Protein AF-A0A376F519-F1 (afdb_monomer_lite)

InterPro domains:
  IPR000868 Isochorismatase-like domain [PF00857] (6-110)
  IPR009081 Phosphopantetheine binding ACP domain [PF00550] (123-182)
  IPR009081 Phosphopantetheine binding ACP domain [PS50075] (115-190)
  IPR016291 Isochorismatase [PR01398] (19-41)
  IPR016291 Isochorismatase [PR01398] (75-93)
  IPR016291 Isochorismatase [PR01398] (93-110)
  IPR036380 Isochorismatase-like superfamily [G3DSA:3.40.50.850] (1-115)
  IPR036380 Isochorismatase-like superfamily [SSF52499] (1-116)
  IPR036736 ACP-like superfamily [G3DSA:1.10.1200.10] (116-191)
  IPR036736 ACP-like superfamily [SSF47336] (119-186)
  IPR050272 Isochorismatase-like hydrolase [PTHR43540] (3-115)

Organism: Enterobacter asburiae (NCBI:txid61645)

Sequence (191 aa):
MWGPGLTRSPEQQRIVAELTPDEADTVLVKWRYSAFHRSPLEQMLKETGRNQLLITGVYAHIGCMTTATDAFMRDIKPFFIADALADFTRDEHLMSLNYVAGRSGRVVMTDELLPFVPATKAALRELILPLLDESDEPMDDENLIDYGLDSVRMMALAARWRKVHGDIDFVMLAKNPTIDAWWALLSREVK

Foldseek 3Di:
DCPCPCVVVVVPVADDPVPHDDPVDDDWDDDALAPPVPTCVLVVCVVVVAQEAEFAEDDLLTNRLVNQQVSQVSNRAYEYALVRHHHPDPVSSVVSQVCCVVPGHHYDHPLVVDLDDDPDLVSLQVVCPVQFPAPDRDDQQDARVVRVRDLVNLQVVQVSLCVQAVPRGSCQCNVRVGSVSVCVVRVDDRD

Structure (mmCIF, N/CA/C/O backbone):
data_AF-A0A376F519-F1
#
_entry.id   AF-A0A376F519-F1
#
loop_
_atom_site.group_PDB
_atom_site.id
_atom_site.type_symbol
_atom_site.label_atom_id
_atom_site.label_alt_id
_atom_site.label_comp_id
_atom_site.label_asym_id
_atom_site.label_entity_id
_atom_site.label_seq_id
_atom_site.pdbx_PDB_ins_code
_atom_site.Cartn_x
_atom_site.Cartn_y
_atom_site.Cartn_z
_atom_site.occupancy
_atom_site.B_iso_or_equiv
_atom_site.auth_seq_id
_atom_site.auth_comp_id
_atom_site.auth_asym_id
_atom_site.auth_atom_id
_atom_site.pdbx_PDB_model_num
ATOM 1 N N . MET A 1 1 ? 17.505 0.445 -24.042 1.00 87.69 1 MET A N 1
ATOM 2 C CA . MET A 1 1 ? 17.632 1.009 -22.683 1.00 87.69 1 MET A CA 1
ATOM 3 C C . MET A 1 1 ? 18.204 -0.025 -21.715 1.00 87.69 1 MET A C 1
ATOM 5 O O . MET A 1 1 ? 19.309 0.199 -21.265 1.00 87.69 1 MET A O 1
ATOM 9 N N . TRP A 1 2 ? 17.570 -1.184 -21.492 1.00 96.62 2 TRP A N 1
ATOM 10 C CA . TRP A 1 2 ? 18.017 -2.179 -20.484 1.00 96.62 2 TRP A CA 1
ATOM 11 C C . TRP A 1 2 ? 18.748 -3.415 -21.037 1.00 96.62 2 TRP A C 1
ATOM 13 O O . TRP A 1 2 ? 18.861 -4.437 -20.365 1.00 96.62 2 TRP A O 1
ATOM 23 N N . GLY A 1 3 ? 19.189 -3.369 -22.297 1.00 97.00 3 GLY A N 1
ATOM 24 C CA . GLY A 1 3 ? 19.685 -4.559 -22.985 1.00 97.00 3 GLY A CA 1
ATOM 25 C C . GLY A 1 3 ? 18.610 -5.661 -23.067 1.00 97.00 3 GLY A C 1
ATOM 26 O O . GLY A 1 3 ? 17.438 -5.340 -23.271 1.00 97.00 3 GLY A O 1
ATOM 27 N N . PRO A 1 4 ? 18.985 -6.944 -22.938 1.00 95.25 4 PRO A N 1
ATOM 28 C CA . PRO A 1 4 ? 18.055 -8.068 -23.052 1.00 95.25 4 PRO A CA 1
ATOM 29 C C . PRO A 1 4 ? 17.173 -8.271 -21.805 1.00 95.25 4 PRO A C 1
ATOM 31 O O . PRO A 1 4 ? 16.134 -8.927 -21.896 1.00 95.25 4 PRO A O 1
ATOM 34 N N . GLY A 1 5 ? 17.569 -7.724 -20.649 1.00 96.25 5 GLY A N 1
ATOM 35 C CA . GLY A 1 5 ? 16.867 -7.912 -19.378 1.00 96.25 5 GLY A CA 1
ATOM 36 C C . GLY A 1 5 ? 16.607 -9.387 -19.044 1.00 96.25 5 GLY A C 1
ATOM 37 O O . GLY A 1 5 ? 17.416 -10.260 -19.360 1.00 96.25 5 GLY A O 1
ATOM 38 N N . LEU A 1 6 ? 15.432 -9.655 -18.466 1.00 95.75 6 LEU A N 1
ATOM 39 C CA . LEU A 1 6 ? 14.981 -10.984 -18.032 1.00 95.75 6 LEU A CA 1
ATOM 40 C C . LEU A 1 6 ? 14.975 -12.045 -19.147 1.00 95.75 6 LEU A C 1
ATOM 42 O O . LEU A 1 6 ? 15.079 -13.229 -18.860 1.00 95.75 6 LEU A O 1
ATOM 46 N N . THR A 1 7 ? 14.904 -11.661 -20.426 1.00 95.31 7 THR A N 1
ATOM 47 C CA . THR A 1 7 ? 14.865 -12.640 -21.534 1.00 95.31 7 THR A CA 1
ATOM 48 C C . THR A 1 7 ? 16.135 -13.487 -21.652 1.00 95.31 7 THR A C 1
ATOM 50 O O . THR A 1 7 ? 16.100 -14.547 -22.271 1.00 95.31 7 THR A O 1
ATOM 53 N N . ARG A 1 8 ? 17.250 -13.047 -21.049 1.00 94.12 8 ARG A N 1
ATOM 54 C CA . ARG A 1 8 ? 18.480 -13.847 -20.929 1.00 94.12 8 ARG A CA 1
ATOM 55 C C . ARG A 1 8 ? 18.502 -14.808 -19.739 1.00 94.12 8 ARG A C 1
ATOM 57 O O . ARG A 1 8 ? 19.386 -15.656 -19.710 1.00 94.12 8 ARG A O 1
ATOM 64 N N . SER A 1 9 ? 17.548 -14.683 -18.825 1.00 95.88 9 SER A N 1
ATOM 65 C CA . SER A 1 9 ? 17.399 -15.506 -17.621 1.00 95.88 9 SER A CA 1
ATOM 66 C C . SER A 1 9 ? 15.935 -15.942 -17.458 1.00 95.88 9 SER A C 1
ATOM 68 O O . SER A 1 9 ? 15.282 -15.582 -16.474 1.00 95.88 9 SER A O 1
ATOM 70 N N . PRO A 1 10 ? 15.361 -16.661 -18.444 1.00 94.38 10 PRO A N 1
ATOM 71 C CA . PRO A 1 10 ? 13.950 -17.061 -18.431 1.00 94.38 10 PRO A CA 1
ATOM 72 C C . PRO A 1 10 ? 13.569 -17.907 -17.205 1.00 94.38 10 PRO A C 1
ATOM 74 O O . PRO A 1 10 ? 12.427 -17.878 -16.756 1.00 94.38 10 PRO A O 1
ATOM 77 N N . GLU A 1 11 ? 14.520 -18.625 -16.613 1.00 95.12 11 GLU A N 1
ATOM 78 C CA . GLU A 1 11 ? 14.341 -19.400 -15.385 1.00 95.12 11 GLU A CA 1
ATOM 79 C C . GLU A 1 11 ? 13.977 -18.544 -14.159 1.00 95.12 11 GLU A C 1
ATOM 81 O O . GLU A 1 11 ? 13.340 -19.047 -13.229 1.00 95.12 11 GLU A O 1
ATOM 86 N N . GLN A 1 12 ? 14.328 -17.252 -14.174 1.00 96.00 12 GLN A N 1
ATOM 87 C CA . GLN A 1 12 ? 14.028 -16.282 -13.115 1.00 96.00 12 GLN A CA 1
ATOM 88 C C . GLN A 1 12 ? 12.696 -15.545 -13.330 1.00 96.00 12 GLN A C 1
ATOM 90 O O . GLN A 1 12 ? 12.381 -14.616 -12.594 1.00 96.00 12 GLN A O 1
ATOM 95 N N . GLN A 1 13 ? 11.899 -15.926 -14.336 1.00 96.62 13 GLN A N 1
ATOM 96 C CA . GLN A 1 13 ? 10.664 -15.214 -14.685 1.00 96.62 13 GLN A CA 1
ATOM 97 C C . GLN A 1 13 ? 9.538 -15.361 -13.650 1.00 96.62 13 GLN A C 1
ATOM 99 O O . GLN A 1 13 ? 8.599 -14.564 -13.645 1.00 96.62 13 GLN A O 1
ATOM 104 N N . ARG A 1 14 ? 9.593 -16.392 -12.803 1.00 96.62 14 ARG A N 1
ATOM 105 C CA . ARG A 1 14 ? 8.536 -16.673 -11.828 1.00 96.62 14 ARG A CA 1
ATOM 106 C C . ARG A 1 14 ? 8.460 -15.584 -10.758 1.00 96.62 14 ARG A C 1
ATOM 108 O O . ARG A 1 14 ? 9.477 -15.037 -10.342 1.00 96.62 14 ARG A O 1
ATOM 115 N N . ILE A 1 15 ? 7.238 -15.314 -10.304 1.00 97.94 15 ILE A N 1
ATOM 116 C CA . ILE A 1 15 ? 6.994 -14.489 -9.118 1.00 97.94 15 ILE A CA 1
ATOM 117 C C . ILE A 1 15 ? 7.630 -15.190 -7.905 1.00 97.94 15 ILE A C 1
ATOM 119 O O . ILE A 1 15 ? 7.719 -16.420 -7.873 1.00 97.94 15 ILE A O 1
ATOM 123 N N . VAL A 1 16 ? 8.124 -14.402 -6.947 1.00 97.31 16 VAL A N 1
ATOM 124 C CA . VAL A 1 16 ? 8.738 -14.903 -5.707 1.00 97.31 16 VAL A CA 1
ATOM 125 C C . VAL A 1 16 ? 7.765 -15.785 -4.921 1.00 97.31 16 VAL A C 1
ATOM 127 O O . VAL A 1 16 ? 6.552 -15.590 -4.989 1.00 97.31 16 VAL A O 1
ATOM 130 N N . ALA A 1 17 ? 8.294 -16.757 -4.180 1.00 97.50 17 ALA A N 1
ATOM 131 C CA . ALA A 1 17 ? 7.490 -17.810 -3.559 1.00 97.50 17 ALA A CA 1
ATOM 132 C C . ALA A 1 17 ? 6.455 -17.258 -2.564 1.00 97.50 17 ALA A C 1
ATOM 134 O O . ALA A 1 17 ? 5.319 -17.728 -2.526 1.00 97.50 17 ALA A O 1
ATOM 135 N N . GLU A 1 18 ? 6.823 -16.224 -1.813 1.00 97.00 18 GLU A N 1
ATOM 136 C CA . GLU A 1 18 ? 6.005 -15.558 -0.797 1.00 97.00 18 GLU A CA 1
ATOM 137 C C . GLU A 1 18 ? 4.788 -14.824 -1.385 1.00 97.00 18 GLU A C 1
ATOM 139 O O . GLU A 1 18 ? 3.856 -14.507 -0.652 1.00 97.00 18 GLU A O 1
ATOM 144 N N . LEU A 1 19 ? 4.789 -14.564 -2.698 1.00 97.69 19 LEU A N 1
ATOM 145 C CA . LEU A 1 19 ? 3.713 -13.898 -3.440 1.00 97.69 19 LEU A CA 1
ATOM 146 C C . LEU A 1 19 ? 3.199 -14.776 -4.593 1.00 97.69 19 LEU A C 1
ATOM 148 O O . LEU A 1 19 ? 2.810 -14.263 -5.643 1.00 97.69 19 LEU A O 1
ATOM 152 N N . THR A 1 20 ? 3.253 -16.102 -4.431 1.00 97.62 20 THR A N 1
ATOM 153 C CA . THR A 1 20 ? 2.778 -17.047 -5.451 1.00 97.62 20 THR A CA 1
ATOM 154 C C . THR A 1 20 ? 1.279 -16.843 -5.705 1.00 97.62 20 THR A C 1
ATOM 156 O O . THR A 1 20 ? 0.510 -16.981 -4.755 1.00 97.62 20 THR A O 1
ATOM 159 N N . PRO A 1 21 ? 0.853 -16.558 -6.951 1.00 98.12 21 PRO A N 1
ATOM 160 C CA . PRO A 1 21 ? -0.563 -16.394 -7.266 1.00 98.12 21 PRO A CA 1
ATOM 161 C C . PRO A 1 21 ? -1.343 -17.710 -7.193 1.00 98.12 21 PRO A C 1
ATOM 163 O O . PRO A 1 21 ? -0.795 -18.769 -7.522 1.00 98.12 21 PRO A O 1
ATOM 166 N N . ASP A 1 22 ? -2.628 -17.626 -6.857 1.00 97.38 22 ASP A N 1
ATOM 167 C CA . ASP A 1 22 ? -3.587 -18.727 -6.992 1.00 97.38 22 ASP A CA 1
ATOM 168 C C . ASP A 1 22 ? -4.541 -18.534 -8.195 1.00 97.38 22 ASP A C 1
ATOM 170 O O . ASP A 1 22 ? -4.323 -17.684 -9.060 1.00 97.38 22 ASP A O 1
ATOM 174 N N . GLU A 1 23 ? -5.572 -19.377 -8.311 1.00 96.69 23 GLU A N 1
ATOM 175 C CA . GLU A 1 23 ? -6.527 -19.340 -9.432 1.00 96.69 23 GLU A CA 1
ATOM 176 C C . GLU A 1 23 ? -7.473 -18.125 -9.415 1.00 96.69 23 GLU A C 1
ATOM 178 O O . GLU A 1 23 ? -8.068 -17.801 -10.445 1.00 96.69 23 GLU A O 1
ATOM 183 N N . ALA A 1 24 ? -7.635 -17.456 -8.271 1.00 96.19 24 ALA A N 1
ATOM 184 C CA . ALA A 1 24 ? -8.436 -16.242 -8.145 1.00 96.19 24 ALA A CA 1
ATOM 185 C C . ALA A 1 24 ? -7.661 -14.983 -8.574 1.00 96.19 24 ALA A C 1
ATOM 187 O O . ALA A 1 24 ? -8.269 -13.936 -8.829 1.00 96.19 24 ALA A O 1
ATOM 188 N N . ASP A 1 25 ? -6.335 -15.078 -8.689 1.00 98.19 25 ASP A N 1
ATOM 189 C CA . ASP A 1 25 ? -5.478 -13.979 -9.106 1.00 98.19 25 ASP A CA 1
ATOM 190 C C . ASP A 1 25 ? -5.430 -13.807 -10.629 1.00 98.19 25 ASP A C 1
ATOM 192 O O . ASP A 1 25 ? -5.471 -14.746 -11.423 1.00 98.19 25 ASP A O 1
ATOM 196 N N . THR A 1 26 ? -5.269 -12.557 -11.069 1.00 98.19 26 THR A N 1
ATOM 197 C CA . THR A 1 26 ? -5.032 -12.241 -12.482 1.00 98.19 26 THR A CA 1
ATOM 198 C C . THR A 1 26 ? -3.566 -11.896 -12.713 1.00 98.19 26 THR A C 1
ATOM 200 O O . THR A 1 26 ? -3.099 -10.826 -12.320 1.00 98.19 26 THR A O 1
ATOM 203 N N . VAL A 1 27 ? -2.854 -12.748 -13.452 1.00 98.38 27 VAL A N 1
ATOM 204 C CA . VAL A 1 27 ? -1.472 -12.483 -13.881 1.00 98.38 27 VAL A CA 1
ATOM 205 C C . VAL A 1 27 ? -1.457 -11.914 -15.301 1.00 98.38 27 VAL A C 1
ATOM 207 O O . VAL A 1 27 ? -1.832 -12.583 -16.262 1.00 98.38 27 VAL A O 1
ATOM 210 N N . LEU A 1 28 ? -0.990 -10.671 -15.453 1.00 98.38 28 LEU A N 1
ATOM 211 C CA . LEU A 1 28 ? -0.912 -9.993 -16.751 1.00 98.38 28 LEU A CA 1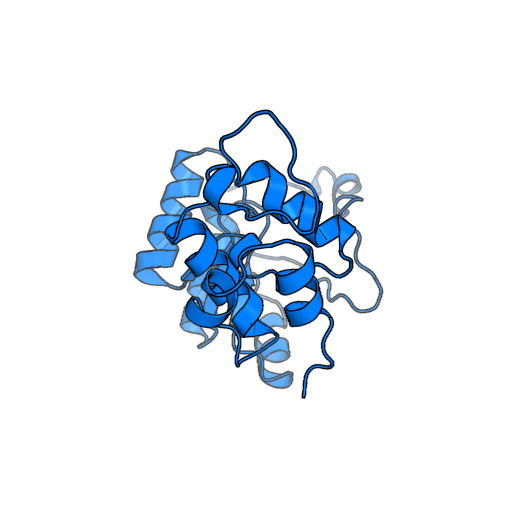
ATOM 212 C C . LEU A 1 28 ? 0.509 -10.002 -17.321 1.00 98.38 28 LEU A C 1
ATOM 214 O O . LEU A 1 28 ? 1.484 -9.701 -16.632 1.00 98.38 28 LEU A O 1
ATOM 218 N N . VAL A 1 29 ? 0.626 -10.250 -18.628 1.00 98.38 29 VAL A N 1
ATOM 219 C CA . VAL A 1 29 ? 1.903 -10.110 -19.341 1.00 98.38 29 VAL A CA 1
ATOM 220 C C . VAL A 1 29 ? 2.295 -8.633 -19.420 1.00 98.38 29 VAL A C 1
ATOM 222 O O . VAL A 1 29 ? 1.559 -7.797 -19.949 1.00 98.38 29 VAL A O 1
ATOM 225 N N . LYS A 1 30 ? 3.489 -8.304 -18.920 1.00 98.38 30 LYS A N 1
ATOM 226 C CA . LYS A 1 30 ? 3.970 -6.925 -18.798 1.00 98.38 30 LYS A CA 1
ATOM 227 C C . LYS A 1 30 ? 4.906 -6.532 -19.943 1.00 98.38 30 LYS A C 1
ATOM 229 O O . LYS A 1 30 ? 6.073 -6.905 -19.963 1.00 98.38 30 LYS A O 1
ATOM 234 N N . TRP A 1 31 ? 4.420 -5.717 -20.881 1.00 97.88 31 TRP A N 1
ATOM 235 C CA . TRP A 1 31 ? 5.203 -5.340 -22.070 1.00 97.88 31 TRP A CA 1
ATOM 236 C C . TRP A 1 31 ? 5.985 -4.026 -21.954 1.00 97.88 31 TRP A C 1
ATOM 238 O O . TRP A 1 31 ? 6.988 -3.855 -22.650 1.00 97.88 31 TRP A O 1
ATOM 248 N N . ARG A 1 32 ? 5.509 -3.051 -21.173 1.00 98.44 32 ARG A N 1
ATOM 249 C CA . ARG A 1 32 ? 6.094 -1.695 -21.035 1.00 98.44 32 ARG A CA 1
ATOM 250 C C . ARG A 1 32 ? 6.105 -1.259 -19.571 1.00 98.44 32 ARG A C 1
ATOM 252 O O . ARG A 1 32 ? 5.728 -2.052 -18.723 1.00 98.44 32 ARG A O 1
ATOM 259 N N . TYR A 1 33 ? 6.527 -0.030 -19.257 1.00 98.69 33 TYR A N 1
ATOM 260 C CA . TYR A 1 33 ? 6.540 0.479 -17.875 1.00 98.69 33 TYR A CA 1
ATOM 261 C C . TYR A 1 33 ? 5.144 0.626 -17.270 1.00 98.69 33 TYR A C 1
ATOM 263 O O . TYR A 1 33 ? 4.933 0.152 -16.160 1.00 98.69 33 TYR A O 1
ATOM 271 N N . SER A 1 34 ? 4.171 1.171 -18.006 1.00 98.81 34 SER A N 1
ATOM 272 C CA . SER A 1 34 ? 2.770 1.181 -17.562 1.00 98.81 34 SER A CA 1
ATOM 273 C C . SER A 1 34 ? 2.174 -0.228 -17.595 1.00 98.81 34 SER A C 1
ATOM 275 O O . SER A 1 34 ? 2.415 -0.985 -18.542 1.00 98.81 34 SER A O 1
ATOM 277 N N . ALA A 1 35 ? 1.433 -0.616 -16.556 1.00 98.81 35 ALA A N 1
ATOM 278 C CA . ALA A 1 35 ? 0.674 -1.866 -16.528 1.00 98.81 35 ALA A CA 1
ATOM 279 C C . ALA A 1 35 ? -0.512 -1.868 -17.498 1.00 98.81 35 ALA A C 1
ATOM 281 O O . ALA A 1 35 ? -0.925 -2.943 -17.908 1.00 98.81 35 ALA A O 1
ATOM 282 N N . PHE A 1 36 ? -1.004 -0.702 -17.921 1.00 98.81 36 PHE A N 1
ATOM 283 C CA . PHE A 1 36 ? -2.113 -0.568 -18.875 1.00 98.81 36 PHE A CA 1
ATOM 284 C C . PHE A 1 36 ? -1.677 -0.732 -20.332 1.00 98.81 36 PHE A C 1
ATOM 286 O O . PHE A 1 36 ? -2.473 -1.052 -21.212 1.00 98.81 36 PHE A O 1
ATOM 293 N N . HIS A 1 37 ? -0.400 -0.498 -20.626 1.00 98.69 37 HIS A N 1
ATOM 294 C CA . HIS A 1 37 ? 0.051 -0.452 -22.006 1.00 98.69 37 HIS A CA 1
ATOM 295 C C . HIS A 1 37 ? 0.245 -1.862 -22.586 1.00 98.69 37 HIS A C 1
ATOM 297 O O . HIS A 1 37 ? 1.191 -2.568 -22.223 1.00 98.69 37 HIS A O 1
ATOM 303 N N . ARG A 1 38 ? -0.596 -2.217 -23.570 1.00 98.25 38 ARG A N 1
ATOM 304 C CA . ARG A 1 38 ? -0.710 -3.563 -24.174 1.00 98.25 38 ARG A CA 1
ATOM 305 C C . ARG A 1 38 ? -1.179 -4.626 -23.175 1.00 98.25 38 ARG A C 1
ATOM 307 O O . ARG A 1 38 ? -0.691 -5.753 -23.206 1.00 98.25 38 ARG A O 1
ATOM 314 N N . SER A 1 39 ? -2.106 -4.265 -22.297 1.00 98.50 39 SER A N 1
ATOM 315 C CA . SER A 1 39 ? -2.773 -5.200 -21.393 1.00 98.50 39 SER A CA 1
ATOM 316 C C . SER A 1 39 ? -4.278 -4.902 -21.336 1.00 98.50 39 SER A C 1
ATOM 318 O O . SER A 1 39 ? -4.692 -3.798 -21.699 1.00 98.50 39 SER A O 1
ATOM 320 N N . PRO A 1 40 ? -5.103 -5.850 -20.866 1.00 98.38 40 PRO A N 1
ATOM 321 C CA . PRO A 1 40 ? -6.535 -5.636 -20.671 1.00 98.38 40 PRO A CA 1
ATOM 322 C C . PRO A 1 40 ? -6.882 -4.892 -19.365 1.00 98.38 40 PRO A C 1
ATOM 324 O O . PRO A 1 40 ? -8.060 -4.754 -19.048 1.00 98.38 40 PRO A O 1
ATOM 327 N N . LEU A 1 41 ? -5.895 -4.407 -18.594 1.00 98.69 41 LEU A N 1
ATOM 328 C CA . LEU A 1 41 ? -6.099 -3.947 -17.211 1.00 98.69 41 LEU A CA 1
ATOM 329 C C . LEU A 1 41 ? -7.181 -2.864 -17.065 1.00 98.69 41 LEU A C 1
ATOM 331 O O . LEU A 1 41 ? -7.997 -2.938 -16.152 1.00 98.69 41 LEU A O 1
ATOM 335 N N . GLU A 1 42 ? -7.212 -1.869 -17.957 1.00 98.50 42 GLU A N 1
ATOM 336 C CA . GLU A 1 42 ? -8.227 -0.804 -17.899 1.00 98.50 42 GLU A CA 1
ATOM 337 C C . GLU A 1 42 ? -9.640 -1.363 -18.084 1.00 98.50 42 GLU A C 1
ATOM 339 O O . GLU A 1 42 ? -10.547 -1.019 -17.327 1.00 98.50 42 GLU A O 1
ATOM 344 N N . GLN A 1 43 ? -9.820 -2.231 -19.080 1.00 98.31 43 GLN A N 1
ATOM 345 C CA . GLN A 1 43 ? -11.112 -2.834 -19.378 1.00 98.31 43 GLN A CA 1
ATOM 346 C C . GLN A 1 43 ? -11.593 -3.684 -18.197 1.00 98.31 43 GLN A C 1
ATOM 348 O O . GLN A 1 43 ? -12.721 -3.507 -17.749 1.00 98.31 43 GLN A O 1
ATOM 353 N N . MET A 1 44 ? -10.714 -4.511 -17.625 1.00 98.38 44 MET A N 1
ATOM 354 C CA . MET A 1 44 ? -11.036 -5.352 -16.467 1.00 98.38 44 MET A CA 1
ATOM 355 C C . MET A 1 44 ? -11.474 -4.535 -15.242 1.00 98.38 44 MET A C 1
ATOM 357 O O . MET A 1 44 ? -12.432 -4.887 -14.550 1.00 98.38 44 MET A O 1
ATOM 361 N N . LEU A 1 45 ? -10.790 -3.420 -14.964 1.00 98.31 45 LEU A N 1
ATOM 362 C CA . LEU A 1 45 ? -11.154 -2.536 -13.854 1.00 98.31 45 LEU A CA 1
ATOM 363 C C . LEU A 1 45 ? -12.520 -1.876 -14.087 1.00 98.31 45 LEU A C 1
ATOM 365 O O . LEU A 1 45 ? -13.353 -1.852 -13.181 1.00 98.31 45 LEU A O 1
ATOM 369 N N . LYS A 1 46 ? -12.793 -1.411 -15.313 1.00 97.25 46 LYS A N 1
ATOM 370 C CA . LYS A 1 46 ? -14.086 -0.809 -15.672 1.00 97.25 46 LYS A CA 1
ATOM 371 C C . LYS A 1 46 ? -15.238 -1.810 -15.597 1.00 97.25 46 LYS A C 1
ATOM 373 O O . LYS A 1 46 ? -16.275 -1.484 -15.029 1.00 97.25 46 LYS A O 1
ATOM 378 N N . GLU A 1 47 ? -15.049 -3.022 -16.113 1.00 98.06 47 GLU A N 1
ATOM 379 C CA . GLU A 1 47 ? -16.061 -4.090 -16.090 1.00 98.06 47 GLU A CA 1
ATOM 380 C C . GLU A 1 47 ? -16.433 -4.511 -14.664 1.00 98.06 47 GLU A C 1
ATOM 382 O O . GLU A 1 47 ? -17.588 -4.823 -14.388 1.00 98.06 47 GLU A O 1
ATOM 387 N N . THR A 1 48 ? -15.478 -4.453 -13.735 1.00 97.19 48 THR A N 1
ATOM 388 C CA . THR A 1 48 ? -15.711 -4.747 -12.312 1.00 97.19 48 THR A CA 1
ATOM 389 C C . THR A 1 48 ? -16.155 -3.528 -11.497 1.00 97.19 48 THR A C 1
ATOM 391 O O . THR A 1 48 ? -16.343 -3.635 -10.285 1.00 97.19 48 THR A O 1
ATOM 394 N N . GLY A 1 49 ? -16.315 -2.359 -12.131 1.00 97.00 49 GLY A N 1
ATOM 395 C CA . GLY A 1 49 ? -16.684 -1.108 -11.464 1.00 97.00 49 GLY A CA 1
ATOM 396 C C . GLY A 1 49 ? -15.616 -0.564 -10.506 1.00 97.00 49 GLY A C 1
ATOM 397 O O . GLY A 1 49 ? -15.915 0.288 -9.668 1.00 97.00 49 GLY A O 1
ATOM 398 N N . ARG A 1 50 ? -14.369 -1.043 -10.597 1.00 98.19 50 ARG A N 1
ATOM 399 C CA . ARG A 1 50 ? -13.263 -0.636 -9.721 1.00 98.19 50 ARG A CA 1
ATOM 400 C C . ARG A 1 50 ? -12.546 0.579 -10.308 1.00 98.19 50 ARG A C 1
ATOM 402 O O . ARG A 1 50 ? -11.943 0.502 -11.371 1.00 98.19 50 ARG A O 1
ATOM 409 N N . ASN A 1 51 ? -12.558 1.698 -9.582 1.00 98.06 51 ASN A N 1
ATOM 410 C CA . ASN A 1 51 ? -11.865 2.937 -9.966 1.00 98.06 51 ASN A CA 1
ATOM 411 C C . ASN A 1 51 ? -10.728 3.324 -9.008 1.00 98.06 51 ASN A C 1
ATOM 413 O O . ASN A 1 51 ? -10.314 4.482 -8.979 1.00 98.06 51 ASN A O 1
ATOM 417 N N . GLN A 1 52 ? -10.243 2.377 -8.206 1.00 98.69 52 GLN A N 1
ATOM 418 C CA . GLN A 1 52 ? -9.085 2.551 -7.332 1.00 98.69 52 GLN A CA 1
ATOM 419 C C . GLN A 1 52 ? -8.098 1.417 -7.582 1.00 98.69 52 GLN A C 1
ATOM 421 O O . GLN A 1 52 ? -8.511 0.268 -7.740 1.00 98.69 52 GLN A O 1
ATOM 426 N N . LEU A 1 53 ? -6.809 1.743 -7.617 1.00 98.75 53 LEU A N 1
ATOM 427 C CA . LEU A 1 53 ? -5.736 0.782 -7.849 1.00 98.75 53 LEU A CA 1
ATOM 428 C C . LEU A 1 53 ? -4.657 0.953 -6.781 1.00 98.75 53 LEU A C 1
ATOM 430 O O . LEU A 1 53 ? -3.996 1.990 -6.735 1.00 98.75 53 LEU A O 1
ATOM 434 N N . LEU A 1 54 ? -4.478 -0.064 -5.938 1.00 98.69 54 LEU A N 1
ATOM 435 C CA . LEU A 1 54 ? -3.339 -0.148 -5.024 1.00 98.69 54 LEU A CA 1
ATOM 436 C C . LEU A 1 54 ? -2.099 -0.582 -5.819 1.00 98.69 54 LEU A C 1
ATOM 438 O O . LEU A 1 54 ? -2.187 -1.502 -6.632 1.00 98.69 54 LEU A O 1
ATOM 442 N N . ILE A 1 55 ? -0.961 0.081 -5.615 1.00 98.88 55 ILE A N 1
ATOM 443 C CA . ILE A 1 55 ? 0.272 -0.152 -6.377 1.00 98.88 55 ILE A CA 1
ATOM 444 C C . ILE A 1 55 ? 1.432 -0.446 -5.421 1.00 98.88 55 ILE A C 1
ATOM 446 O O . ILE A 1 55 ? 1.806 0.402 -4.610 1.00 98.88 55 ILE A O 1
ATOM 450 N N . THR A 1 56 ? 2.012 -1.637 -5.579 1.00 98.88 56 THR A N 1
ATOM 451 C CA . THR A 1 56 ? 3.159 -2.179 -4.834 1.00 98.88 56 THR A CA 1
ATOM 452 C C . THR A 1 56 ? 4.218 -2.723 -5.805 1.00 98.88 56 THR A C 1
ATOM 454 O O . THR A 1 56 ? 3.992 -2.782 -7.019 1.00 98.88 56 THR A O 1
ATOM 457 N N . GLY A 1 57 ? 5.373 -3.145 -5.286 1.00 98.62 57 GLY A N 1
ATOM 458 C CA . GLY A 1 57 ? 6.394 -3.873 -6.044 1.00 98.62 57 GLY A CA 1
ATOM 459 C C . GLY A 1 57 ? 7.603 -3.034 -6.465 1.00 98.62 57 GLY A C 1
ATOM 460 O O . GLY A 1 57 ? 8.034 -2.129 -5.752 1.00 98.62 57 GLY A O 1
ATOM 461 N N . VAL A 1 58 ? 8.199 -3.381 -7.612 1.00 98.69 58 VAL A N 1
ATOM 462 C CA . VAL A 1 58 ? 9.460 -2.794 -8.094 1.00 98.69 58 VAL A CA 1
ATOM 463 C C . VAL A 1 58 ? 9.430 -2.461 -9.591 1.00 98.69 58 VAL A C 1
ATOM 465 O O . VAL A 1 58 ? 8.781 -3.141 -10.382 1.00 98.69 58 VAL A O 1
ATOM 468 N N . TYR A 1 59 ? 10.138 -1.435 -10.063 1.00 98.69 59 TYR A N 1
ATOM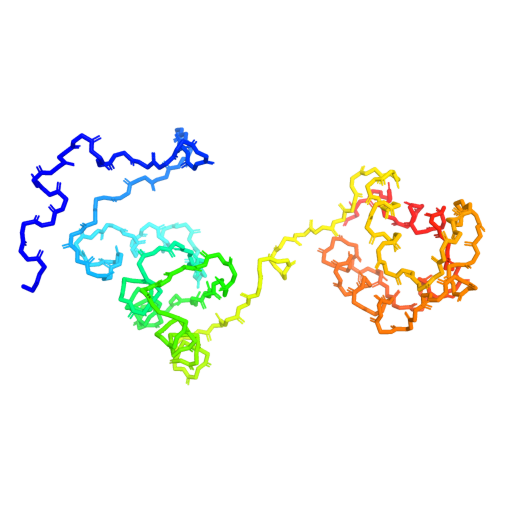 469 C CA . TYR A 1 59 ? 10.803 -0.375 -9.290 1.00 98.69 59 TYR A CA 1
ATOM 470 C C . TYR A 1 59 ? 9.871 0.829 -9.136 1.00 98.69 59 TYR A C 1
ATOM 472 O O . TYR A 1 59 ? 9.106 1.136 -10.065 1.00 98.69 59 TYR A O 1
ATOM 480 N N . ALA A 1 60 ? 9.921 1.490 -7.978 1.00 98.81 60 ALA A N 1
ATOM 481 C CA . ALA A 1 60 ? 8.980 2.542 -7.602 1.00 98.81 60 ALA A CA 1
ATOM 482 C C . ALA A 1 60 ? 8.918 3.678 -8.644 1.00 98.81 60 ALA A C 1
ATOM 484 O O . ALA A 1 60 ? 7.852 3.932 -9.210 1.00 98.81 60 ALA A O 1
ATOM 485 N N . HIS A 1 61 ? 10.049 4.295 -8.994 1.00 98.88 61 HIS A N 1
ATOM 486 C CA . HIS A 1 61 ? 10.094 5.445 -9.903 1.00 98.88 61 HIS A CA 1
ATOM 487 C C . HIS A 1 61 ? 9.903 5.108 -11.389 1.00 98.88 61 HIS A C 1
ATOM 489 O O . HIS A 1 61 ? 9.627 6.006 -12.183 1.00 98.88 61 HIS A O 1
ATOM 495 N N . ILE A 1 62 ? 10.035 3.840 -11.795 1.00 98.69 62 ILE A N 1
ATOM 496 C CA . ILE A 1 62 ? 9.925 3.443 -13.208 1.00 98.69 62 ILE A CA 1
ATOM 497 C C . ILE A 1 62 ? 8.517 2.930 -13.496 1.00 98.69 62 ILE A C 1
ATOM 499 O O . ILE A 1 62 ? 7.643 3.670 -13.950 1.00 98.69 62 ILE A O 1
ATOM 503 N N . GLY A 1 63 ? 8.292 1.636 -13.266 1.00 98.75 63 GLY A N 1
ATOM 504 C CA . GLY A 1 63 ? 7.066 0.952 -13.662 1.00 98.75 63 GLY A CA 1
ATOM 505 C C . GLY A 1 63 ? 5.881 1.365 -12.802 1.00 98.75 63 GLY A C 1
ATOM 506 O O . GLY A 1 63 ? 4.808 1.656 -13.337 1.00 98.75 63 GLY A O 1
ATOM 507 N N . CYS A 1 64 ? 6.086 1.438 -11.486 1.00 98.88 64 CYS A N 1
ATOM 508 C CA . CYS A 1 64 ? 5.021 1.739 -10.538 1.00 98.88 64 CYS A CA 1
ATOM 509 C C . CYS A 1 64 ? 4.529 3.180 -10.728 1.00 98.88 64 CYS A C 1
ATOM 511 O O . CYS A 1 64 ? 3.347 3.384 -10.999 1.00 98.88 64 CYS A O 1
ATOM 513 N N . MET A 1 65 ? 5.427 4.172 -10.701 1.00 98.88 65 MET A N 1
ATOM 514 C CA . MET A 1 65 ? 5.073 5.588 -10.870 1.00 98.88 65 MET A CA 1
ATOM 515 C C . MET A 1 65 ? 4.470 5.875 -12.251 1.00 98.88 65 MET A C 1
ATOM 517 O O . MET A 1 65 ? 3.494 6.617 -12.358 1.00 98.88 65 MET A O 1
ATOM 521 N N . THR A 1 66 ? 4.992 5.250 -13.315 1.00 98.94 66 THR A N 1
ATOM 522 C CA . THR A 1 66 ? 4.391 5.374 -14.655 1.00 98.94 66 THR A CA 1
ATOM 523 C C . THR A 1 66 ? 2.978 4.790 -14.680 1.00 98.94 66 THR A C 1
ATOM 525 O O . THR A 1 66 ? 2.081 5.390 -15.264 1.00 98.94 66 THR A O 1
ATOM 528 N N . THR A 1 67 ? 2.758 3.644 -14.029 1.00 98.94 67 THR A N 1
ATOM 529 C CA . THR A 1 67 ? 1.425 3.032 -13.919 1.00 98.94 67 THR A CA 1
ATOM 530 C C . THR A 1 67 ? 0.474 3.899 -13.100 1.00 98.94 67 THR A C 1
ATOM 532 O O . THR A 1 67 ? -0.677 4.036 -13.494 1.00 98.94 67 THR A O 1
ATOM 535 N N . ALA A 1 68 ? 0.936 4.528 -12.016 1.00 98.88 68 ALA A N 1
ATOM 536 C CA . ALA A 1 68 ? 0.127 5.457 -11.229 1.00 98.88 68 ALA A CA 1
ATOM 537 C C . ALA A 1 68 ? -0.330 6.653 -12.076 1.00 98.88 68 ALA A C 1
ATOM 539 O O . ALA A 1 68 ? -1.518 6.955 -12.143 1.00 98.88 68 ALA A O 1
ATOM 540 N N . THR A 1 69 ? 0.591 7.290 -12.799 1.00 98.94 69 THR A N 1
ATOM 541 C CA . THR A 1 69 ? 0.253 8.412 -13.687 1.00 98.94 69 THR A CA 1
ATOM 542 C C . THR A 1 69 ? -0.692 7.988 -14.815 1.00 98.94 69 THR A C 1
ATOM 544 O O . THR A 1 69 ? -1.621 8.720 -15.140 1.00 98.94 69 THR A O 1
ATOM 547 N N . ASP A 1 70 ? -0.509 6.796 -15.386 1.00 98.88 70 ASP A N 1
ATOM 548 C CA . ASP A 1 70 ? -1.399 6.268 -16.429 1.00 98.88 70 ASP A CA 1
ATOM 549 C C . ASP A 1 70 ? -2.784 5.875 -15.882 1.00 98.88 70 ASP A C 1
ATOM 551 O O . ASP A 1 70 ? -3.787 6.132 -16.537 1.00 98.88 70 ASP A O 1
ATOM 555 N N . ALA A 1 71 ? -2.871 5.336 -14.659 1.00 98.81 71 ALA A N 1
ATOM 556 C CA . ALA A 1 71 ? -4.144 5.099 -13.971 1.00 98.81 71 ALA A CA 1
ATOM 557 C C . ALA A 1 71 ? -4.914 6.413 -13.789 1.00 98.81 71 ALA A C 1
ATOM 559 O O . ALA A 1 71 ? -6.084 6.501 -14.162 1.00 98.81 71 ALA A O 1
ATOM 560 N N . PHE A 1 72 ? -4.231 7.448 -13.290 1.00 98.81 72 PHE A N 1
ATOM 561 C CA . PHE A 1 72 ? -4.804 8.776 -13.090 1.00 98.81 72 PHE A CA 1
ATOM 562 C C . PHE A 1 72 ? -5.390 9.356 -14.381 1.00 98.81 72 PHE A C 1
ATOM 564 O O . PHE A 1 72 ? -6.521 9.834 -14.383 1.00 98.81 72 PHE A O 1
ATOM 571 N N . MET A 1 73 ? -4.657 9.256 -15.495 1.00 98.75 73 MET A N 1
ATOM 572 C CA . MET A 1 73 ? -5.122 9.723 -16.810 1.00 98.75 73 MET A CA 1
ATOM 573 C C . MET A 1 73 ? -6.316 8.927 -17.369 1.00 98.75 73 MET A C 1
ATOM 575 O O . MET A 1 73 ? -6.916 9.355 -18.351 1.00 98.75 73 MET A O 1
ATOM 579 N N . ARG A 1 74 ? -6.653 7.779 -16.770 1.00 98.69 74 ARG A N 1
ATOM 580 C CA . ARG A 1 74 ? -7.765 6.889 -17.155 1.00 98.69 74 ARG A CA 1
ATOM 581 C C . ARG A 1 74 ? -8.910 6.902 -16.140 1.00 98.69 74 ARG A C 1
ATOM 583 O O . ARG A 1 74 ? -9.681 5.946 -16.081 1.00 98.69 74 ARG A O 1
ATOM 590 N N . ASP A 1 75 ? -8.988 7.944 -15.314 1.00 98.56 75 ASP A N 1
ATOM 591 C CA . ASP A 1 75 ? -9.993 8.111 -14.257 1.00 98.56 75 ASP A CA 1
ATOM 592 C C . ASP A 1 75 ? -9.953 7.021 -13.160 1.00 98.56 75 ASP A C 1
ATOM 594 O O . ASP A 1 75 ? -10.938 6.780 -12.456 1.00 98.56 75 ASP A O 1
ATOM 598 N N . ILE A 1 76 ? -8.798 6.371 -12.974 1.00 98.81 76 ILE A N 1
ATOM 599 C CA . ILE A 1 76 ? -8.547 5.392 -11.908 1.00 98.81 76 ILE A CA 1
ATOM 600 C C . ILE A 1 76 ? -7.655 6.047 -10.852 1.00 98.81 76 ILE A C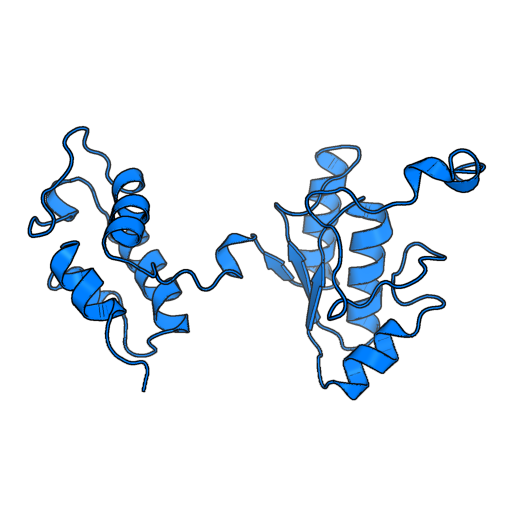 1
ATOM 602 O O . ILE A 1 76 ? -6.568 6.529 -11.151 1.00 98.81 76 ILE A O 1
ATOM 606 N N . LYS A 1 77 ? -8.093 6.044 -9.593 1.00 98.81 77 LYS A N 1
ATOM 607 C CA . LYS A 1 77 ? -7.388 6.653 -8.457 1.00 98.81 77 LYS A CA 1
ATOM 608 C C . LYS A 1 77 ? -6.258 5.731 -7.983 1.00 98.81 77 LYS A C 1
ATOM 610 O O . LYS A 1 77 ? -6.556 4.671 -7.425 1.00 98.81 77 LYS A O 1
ATOM 615 N N . PRO A 1 78 ? -4.978 6.095 -8.152 1.00 98.75 78 PRO A N 1
ATOM 616 C CA . PRO A 1 78 ? -3.889 5.259 -7.685 1.00 98.75 78 PRO A CA 1
ATOM 617 C C . PRO A 1 78 ? -3.593 5.532 -6.206 1.00 98.75 78 PRO A C 1
ATOM 619 O O . PRO A 1 78 ? -3.547 6.682 -5.755 1.00 98.75 78 PRO A O 1
ATOM 622 N N . PHE A 1 79 ? -3.368 4.450 -5.470 1.00 98.75 79 PHE A N 1
ATOM 623 C CA . PHE A 1 79 ? -2.868 4.433 -4.102 1.00 98.75 79 PHE A CA 1
ATOM 624 C C . PHE A 1 79 ? -1.495 3.770 -4.114 1.00 98.75 79 PHE A C 1
ATOM 626 O O . PHE A 1 79 ? -1.361 2.580 -4.386 1.00 98.75 79 PHE A O 1
ATOM 633 N N . PHE A 1 80 ? -0.470 4.569 -3.868 1.00 98.62 80 PHE A N 1
ATOM 634 C CA . PHE A 1 80 ? 0.933 4.195 -3.922 1.00 98.62 80 PHE A CA 1
ATOM 635 C C . PHE A 1 80 ? 1.400 3.815 -2.518 1.00 98.62 80 PHE A C 1
ATOM 637 O O . PHE A 1 80 ? 1.356 4.656 -1.618 1.00 98.62 80 PHE A O 1
ATOM 644 N N . ILE A 1 81 ? 1.784 2.554 -2.317 1.00 98.62 81 ILE A N 1
ATOM 645 C CA . ILE A 1 81 ? 1.991 2.014 -0.968 1.00 98.62 81 ILE A CA 1
ATOM 646 C C . ILE A 1 81 ? 3.461 2.164 -0.586 1.00 98.62 81 ILE A C 1
ATOM 648 O O . ILE A 1 81 ? 4.308 1.396 -1.036 1.00 98.62 81 ILE A O 1
ATOM 652 N N . ALA A 1 82 ? 3.772 3.205 0.183 1.00 98.31 82 ALA A N 1
ATOM 653 C CA . ALA A 1 82 ? 5.130 3.716 0.357 1.00 98.31 82 ALA A CA 1
ATOM 654 C C . ALA A 1 82 ? 6.124 2.674 0.891 1.00 98.31 82 ALA A C 1
ATOM 656 O O . ALA A 1 82 ? 7.275 2.662 0.454 1.00 98.31 82 ALA A O 1
ATOM 657 N N . ASP A 1 83 ? 5.673 1.811 1.799 1.00 97.69 83 ASP A N 1
ATOM 658 C CA . ASP A 1 83 ? 6.434 0.751 2.467 1.00 97.69 83 ASP A CA 1
ATOM 659 C C . ASP A 1 83 ? 6.304 -0.630 1.796 1.00 97.69 83 ASP A C 1
ATOM 661 O O . ASP A 1 83 ? 6.999 -1.563 2.188 1.00 97.69 83 ASP A O 1
ATOM 665 N N . ALA A 1 84 ? 5.486 -0.753 0.745 1.00 98.31 84 ALA A N 1
ATOM 666 C CA . ALA A 1 84 ? 5.382 -1.951 -0.099 1.00 98.31 84 ALA A CA 1
ATOM 667 C C . ALA A 1 84 ? 5.940 -1.719 -1.519 1.00 98.31 84 ALA A C 1
ATOM 669 O O . ALA A 1 84 ? 5.576 -2.403 -2.482 1.00 98.31 84 ALA A O 1
ATOM 670 N N . LEU A 1 85 ? 6.829 -0.734 -1.650 1.00 98.88 85 LEU A N 1
ATOM 671 C CA . LEU A 1 85 ? 7.580 -0.409 -2.856 1.00 98.88 85 LEU A CA 1
ATOM 672 C C . LEU A 1 85 ? 9.077 -0.502 -2.565 1.00 98.88 85 LEU A C 1
ATOM 674 O O . LEU A 1 85 ? 9.517 -0.246 -1.447 1.00 98.88 85 LEU A O 1
ATOM 678 N N . ALA A 1 86 ? 9.866 -0.818 -3.586 1.00 98.81 86 ALA A N 1
ATOM 679 C CA . ALA A 1 86 ? 11.314 -0.667 -3.528 1.00 98.81 86 ALA A CA 1
ATOM 680 C C . ALA A 1 86 ? 11.860 -0.091 -4.837 1.00 98.81 86 ALA A C 1
ATOM 682 O O . ALA A 1 86 ? 11.223 -0.144 -5.897 1.00 98.81 86 ALA A O 1
ATOM 683 N N . ASP A 1 87 ? 13.055 0.478 -4.755 1.00 98.81 87 ASP A N 1
ATOM 684 C CA . ASP A 1 87 ? 13.718 1.140 -5.868 1.00 98.81 87 ASP A CA 1
ATOM 685 C C . ASP A 1 87 ? 15.233 0.904 -5.845 1.00 98.81 87 ASP A C 1
ATOM 687 O O . ASP A 1 87 ? 15.761 0.299 -4.912 1.00 98.81 87 ASP A O 1
ATOM 691 N N . PHE A 1 88 ? 15.938 1.370 -6.875 1.00 98.62 88 PHE A N 1
ATOM 692 C CA . PHE A 1 88 ? 17.397 1.298 -6.941 1.00 98.62 88 PHE A CA 1
ATOM 693 C C . PHE A 1 88 ? 18.068 2.121 -5.846 1.00 98.62 88 PHE A C 1
ATOM 695 O O . PHE A 1 88 ? 19.074 1.695 -5.277 1.00 98.62 88 PHE A O 1
ATOM 702 N N . THR A 1 89 ? 17.514 3.293 -5.542 1.00 98.81 89 THR A N 1
ATOM 703 C CA . THR A 1 89 ? 18.018 4.176 -4.494 1.00 98.81 89 THR A CA 1
ATOM 704 C C . THR A 1 89 ? 16.882 4.719 -3.639 1.00 98.81 89 THR A C 1
ATOM 706 O O . THR A 1 89 ? 15.740 4.859 -4.079 1.00 98.81 89 THR A O 1
ATOM 709 N N . ARG A 1 90 ? 17.213 5.085 -2.397 1.00 98.62 90 ARG A N 1
ATOM 710 C CA . ARG A 1 90 ? 16.268 5.749 -1.494 1.00 98.62 90 ARG A CA 1
ATOM 711 C C . ARG A 1 90 ? 15.765 7.075 -2.072 1.00 98.62 90 ARG A C 1
ATOM 713 O O . ARG A 1 90 ? 14.602 7.411 -1.880 1.00 98.62 90 ARG A O 1
ATOM 720 N N . ASP A 1 91 ? 16.615 7.811 -2.781 1.00 98.81 91 ASP A N 1
ATOM 721 C CA . ASP A 1 91 ? 16.249 9.109 -3.351 1.00 98.81 91 ASP A CA 1
ATOM 722 C C . ASP A 1 91 ? 15.242 8.962 -4.496 1.00 98.81 91 ASP A C 1
ATOM 724 O O . ASP A 1 91 ? 14.260 9.700 -4.540 1.00 98.81 91 ASP A O 1
ATOM 728 N N . GLU A 1 92 ? 15.420 7.975 -5.379 1.00 98.88 92 GLU A N 1
ATOM 729 C CA . GLU A 1 92 ? 14.449 7.672 -6.441 1.00 98.88 92 GLU A CA 1
ATOM 730 C C . GLU A 1 92 ? 13.124 7.159 -5.870 1.00 98.88 92 GLU A C 1
ATOM 732 O O . GLU A 1 92 ? 12.057 7.606 -6.304 1.00 98.88 92 GLU A O 1
ATOM 737 N N . HIS A 1 93 ? 13.185 6.313 -4.834 1.00 98.94 93 HIS A N 1
ATOM 738 C CA . HIS A 1 93 ? 11.999 5.878 -4.096 1.00 98.94 93 HIS A CA 1
ATOM 739 C C . HIS A 1 93 ? 11.231 7.095 -3.577 1.00 98.94 93 HIS A C 1
ATOM 741 O O . HIS A 1 93 ? 10.074 7.286 -3.948 1.00 98.94 93 HIS A O 1
ATOM 747 N N . LEU A 1 94 ? 11.867 7.961 -2.783 1.00 98.75 94 LEU A N 1
ATOM 748 C CA . LEU A 1 94 ? 11.223 9.144 -2.201 1.00 98.75 94 LEU A CA 1
ATOM 749 C C . LEU A 1 94 ? 10.735 10.135 -3.262 1.00 98.75 94 LEU A C 1
ATOM 751 O O . LEU A 1 94 ? 9.661 10.719 -3.111 1.00 98.75 94 LEU A O 1
ATOM 755 N N . MET A 1 95 ? 11.490 10.312 -4.347 1.00 98.81 95 MET A N 1
ATOM 756 C CA . MET A 1 95 ? 11.074 11.135 -5.480 1.00 98.81 95 MET A CA 1
ATOM 757 C C . MET A 1 95 ? 9.763 10.620 -6.073 1.00 98.81 95 MET A C 1
ATOM 759 O O . MET A 1 95 ? 8.846 11.414 -6.285 1.00 98.81 95 MET A O 1
ATOM 763 N N . SER A 1 96 ? 9.636 9.304 -6.266 1.00 98.88 96 SER A N 1
ATOM 764 C CA . SER A 1 96 ? 8.413 8.712 -6.807 1.00 98.88 96 SER A CA 1
ATOM 765 C C . SER A 1 96 ? 7.199 8.942 -5.903 1.00 98.88 96 SER A C 1
ATOM 767 O O . SER A 1 96 ? 6.127 9.294 -6.400 1.00 98.88 96 SER A O 1
ATOM 769 N N . LEU A 1 97 ? 7.378 8.851 -4.577 1.00 98.81 97 LEU A N 1
ATOM 770 C CA . LEU A 1 97 ? 6.321 9.153 -3.608 1.00 98.81 97 LEU A CA 1
ATOM 771 C C . LEU A 1 97 ? 5.887 10.618 -3.724 1.00 98.81 97 LEU A C 1
ATOM 773 O O . LEU A 1 97 ? 4.702 10.909 -3.876 1.00 98.81 97 LEU A O 1
ATOM 777 N N . ASN A 1 98 ? 6.850 11.543 -3.724 1.00 98.81 98 ASN A N 1
ATOM 778 C CA . ASN A 1 98 ? 6.581 12.976 -3.844 1.00 98.81 98 ASN A CA 1
ATOM 779 C C . ASN A 1 98 ? 5.875 13.322 -5.162 1.00 98.81 98 ASN A C 1
ATOM 781 O O . ASN A 1 98 ? 4.957 14.146 -5.180 1.00 98.81 98 ASN A O 1
ATOM 785 N N . TYR A 1 99 ? 6.276 12.682 -6.263 1.00 98.88 99 TYR A N 1
ATOM 786 C CA . TYR A 1 99 ? 5.636 12.872 -7.558 1.00 98.88 99 TYR A CA 1
ATOM 787 C C . TYR A 1 99 ? 4.178 12.412 -7.523 1.00 98.88 99 TYR A C 1
ATOM 789 O O . TYR A 1 99 ? 3.291 13.195 -7.864 1.00 98.88 99 TYR A O 1
ATOM 797 N N . VAL A 1 100 ? 3.912 11.176 -7.082 1.00 98.88 100 VAL A N 1
ATOM 798 C CA . VAL A 1 100 ? 2.544 10.639 -7.056 1.00 98.88 100 VAL A CA 1
ATOM 799 C C . VAL A 1 100 ? 1.656 11.468 -6.133 1.00 98.88 100 VAL A C 1
ATOM 801 O O . VAL A 1 100 ? 0.595 11.907 -6.576 1.00 98.88 100 VAL A O 1
ATOM 804 N N . ALA A 1 101 ? 2.121 11.782 -4.919 1.00 98.56 101 ALA A N 1
ATOM 805 C CA . ALA A 1 101 ? 1.385 12.612 -3.964 1.00 98.56 101 ALA A CA 1
ATOM 806 C C . ALA A 1 101 ? 1.018 13.993 -4.532 1.00 98.56 101 ALA A C 1
ATOM 808 O O . ALA A 1 101 ? -0.059 14.518 -4.257 1.00 98.56 101 ALA A O 1
ATOM 809 N N . GLY A 1 102 ? 1.910 14.595 -5.325 1.00 98.50 102 GLY A N 1
ATOM 810 C CA . GLY A 1 102 ? 1.698 15.925 -5.882 1.00 98.50 102 GLY A CA 1
ATOM 811 C C . GLY A 1 102 ? 0.969 15.960 -7.225 1.00 98.50 102 GLY A C 1
ATOM 812 O O . GLY A 1 102 ? 0.555 17.048 -7.632 1.00 98.50 102 GLY A O 1
ATOM 813 N N . ARG A 1 103 ? 0.891 14.849 -7.969 1.00 98.50 103 ARG A N 1
ATOM 814 C CA . ARG A 1 103 ? 0.514 14.885 -9.396 1.00 98.50 103 ARG A CA 1
ATOM 815 C C . ARG A 1 103 ? -0.518 13.861 -9.826 1.00 98.50 103 ARG A C 1
ATOM 817 O O . ARG A 1 103 ? -1.276 14.174 -10.737 1.00 98.50 103 ARG A O 1
ATOM 824 N N . SER A 1 104 ? -0.534 12.666 -9.243 1.00 98.50 104 SER A N 1
ATOM 825 C CA . SER A 1 104 ? -1.307 11.567 -9.829 1.00 98.50 104 SER A CA 1
ATOM 826 C C . SER A 1 104 ? -2.055 10.684 -8.840 1.00 98.50 104 SER A C 1
ATOM 828 O O . SER A 1 104 ? -2.896 9.916 -9.285 1.00 98.50 104 SER A O 1
ATOM 830 N N . GLY A 1 105 ? -1.855 10.783 -7.523 1.00 98.19 105 GLY A N 1
ATOM 831 C CA . GLY A 1 105 ? -2.570 9.906 -6.598 1.00 98.19 105 GLY A CA 1
ATOM 832 C C . GLY A 1 105 ? -2.337 10.144 -5.119 1.00 98.19 105 GLY A C 1
ATOM 833 O O . GLY A 1 105 ? -1.821 11.170 -4.686 1.00 98.19 105 GLY A O 1
ATOM 834 N N . ARG A 1 106 ? -2.748 9.149 -4.334 1.00 98.38 106 ARG A N 1
ATOM 835 C CA . ARG A 1 106 ? -2.517 9.089 -2.892 1.00 98.38 106 ARG A CA 1
ATOM 836 C C . ARG A 1 106 ? -1.283 8.249 -2.614 1.00 98.38 106 ARG A C 1
ATOM 838 O O . ARG A 1 106 ? -1.133 7.181 -3.192 1.00 98.38 106 ARG A O 1
ATOM 845 N N . VAL A 1 107 ? -0.445 8.709 -1.696 1.00 98.69 107 VAL A N 1
ATOM 846 C CA . VAL A 1 107 ? 0.593 7.888 -1.068 1.00 98.69 107 VAL A CA 1
ATOM 847 C C . VAL A 1 107 ? 0.102 7.531 0.327 1.00 98.69 107 VAL A C 1
ATOM 849 O O . VAL A 1 107 ? -0.411 8.410 1.023 1.00 98.69 107 VAL A O 1
ATOM 852 N N . VAL A 1 108 ? 0.195 6.256 0.684 1.00 96.44 108 VAL A N 1
ATOM 853 C CA . VAL A 1 108 ? -0.239 5.714 1.979 1.00 96.44 108 VAL A CA 1
ATOM 854 C C . VAL A 1 108 ? 0.741 4.641 2.442 1.00 96.44 108 VAL A C 1
ATOM 856 O O . VAL A 1 108 ? 1.480 4.085 1.628 1.00 96.44 108 VAL A O 1
ATOM 859 N N . MET A 1 109 ? 0.735 4.346 3.732 1.00 94.94 109 MET A N 1
ATOM 860 C CA . MET A 1 109 ? 1.414 3.194 4.321 1.00 94.94 109 MET A CA 1
ATOM 861 C C . MET A 1 109 ? 0.510 1.951 4.266 1.00 94.94 109 MET A C 1
ATOM 863 O O . MET A 1 109 ? -0.714 2.051 4.125 1.00 94.94 109 MET A O 1
ATOM 867 N N . THR A 1 110 ? 1.100 0.758 4.348 1.00 89.75 110 THR A N 1
ATOM 868 C CA . THR A 1 110 ? 0.364 -0.517 4.291 1.00 89.75 110 THR A CA 1
ATOM 869 C C . THR A 1 110 ? -0.659 -0.630 5.425 1.00 89.75 110 THR A C 1
ATOM 871 O O . THR A 1 110 ? -1.790 -1.077 5.219 1.00 89.75 110 THR A O 1
ATOM 874 N N . ASP A 1 111 ? -0.296 -0.176 6.622 1.00 82.88 111 ASP A N 1
ATOM 875 C CA . ASP A 1 111 ? -1.138 -0.214 7.819 1.00 82.88 111 ASP A CA 1
ATOM 876 C C . ASP A 1 111 ? -2.418 0.635 7.710 1.00 82.88 111 ASP A C 1
ATOM 878 O O . ASP A 1 111 ? -3.445 0.269 8.292 1.00 82.88 111 ASP A O 1
ATOM 882 N N . GLU A 1 112 ? -2.394 1.713 6.921 1.00 82.62 112 GLU A N 1
ATOM 883 C CA . GLU A 1 112 ? -3.552 2.562 6.635 1.00 82.62 112 GLU A CA 1
ATOM 884 C C . GLU A 1 112 ? -4.631 1.819 5.836 1.00 82.62 112 GLU A C 1
ATOM 886 O O . GLU A 1 112 ? -5.822 2.149 5.942 1.00 82.62 112 GLU A O 1
ATOM 891 N N . LEU A 1 113 ? -4.234 0.825 5.036 1.00 84.25 113 LEU A N 1
ATOM 892 C CA . LEU A 1 113 ? -5.132 0.043 4.187 1.00 84.25 113 LEU A CA 1
ATOM 893 C C . LEU A 1 113 ? -5.660 -1.213 4.864 1.00 84.25 113 LEU A C 1
ATOM 895 O O . LEU A 1 113 ? -6.760 -1.655 4.537 1.00 84.25 113 LEU A O 1
ATOM 899 N N . LEU A 1 114 ? -4.906 -1.774 5.806 1.00 80.00 114 LEU A N 1
ATOM 900 C CA . LEU A 1 114 ? -5.317 -2.980 6.506 1.00 80.00 114 LEU A CA 1
ATOM 901 C C . LEU A 1 114 ? -6.401 -2.647 7.546 1.00 80.00 114 LEU A C 1
ATOM 903 O O . LEU A 1 114 ? -6.139 -1.894 8.495 1.00 80.00 114 LEU A O 1
ATOM 907 N N . PRO A 1 115 ? -7.618 -3.212 7.421 1.00 63.94 115 PRO A N 1
ATOM 908 C CA . PRO A 1 115 ? -8.614 -3.136 8.477 1.00 63.94 115 PRO A CA 1
ATOM 909 C C . PRO A 1 115 ? -8.150 -4.040 9.621 1.00 63.94 115 PRO A C 1
ATOM 911 O O . PRO A 1 115 ? -8.488 -5.215 9.680 1.00 63.94 115 PRO A O 1
ATOM 914 N N . PHE A 1 116 ? -7.327 -3.516 10.525 1.00 67.56 116 PHE A N 1
ATOM 915 C CA . PHE A 1 116 ? -6.969 -4.261 11.725 1.00 67.56 116 PHE A CA 1
ATOM 916 C C . PHE A 1 116 ? -7.968 -3.926 12.817 1.00 67.56 116 PHE A C 1
ATOM 918 O O . PHE A 1 116 ? -7.847 -2.931 13.540 1.00 67.56 116 PHE A O 1
ATOM 925 N N . VAL A 1 117 ? -8.966 -4.787 12.920 1.00 75.06 117 VAL A N 1
ATOM 926 C CA . VAL A 1 117 ? -9.566 -5.079 14.210 1.00 75.06 117 VAL A CA 1
ATOM 927 C C . VAL A 1 117 ? -8.919 -6.376 14.681 1.00 75.06 117 VAL A C 1
ATOM 929 O O . VAL A 1 117 ? -8.938 -7.353 13.929 1.00 75.06 117 VAL A O 1
ATOM 932 N N . PRO A 1 118 ? -8.286 -6.398 15.863 1.00 84.56 118 PRO A N 1
ATOM 933 C CA . PRO A 1 118 ? -7.735 -7.635 16.389 1.00 84.56 118 PRO A CA 1
ATOM 934 C C . PRO A 1 118 ? -8.837 -8.699 16.475 1.00 84.56 118 PRO A C 1
ATOM 936 O O . PRO A 1 118 ? -9.905 -8.447 17.021 1.00 84.56 118 PRO A O 1
ATOM 939 N N . ALA A 1 119 ? -8.582 -9.880 15.905 1.00 82.44 119 ALA A N 1
ATOM 940 C CA . ALA A 1 119 ? -9.565 -10.966 15.821 1.00 82.44 119 ALA A CA 1
ATOM 941 C C . ALA A 1 119 ? -9.699 -11.768 17.128 1.00 82.44 119 ALA A C 1
ATOM 943 O O . ALA A 1 119 ? -10.619 -12.568 17.283 1.00 82.44 119 ALA A O 1
ATOM 944 N N . THR A 1 120 ? -8.771 -11.578 18.066 1.00 90.94 120 THR A N 1
ATOM 945 C CA . THR A 1 120 ? -8.768 -12.201 19.391 1.00 90.94 120 THR A CA 1
ATOM 946 C C . THR A 1 120 ? -8.316 -11.187 20.437 1.00 90.94 120 THR A C 1
ATOM 948 O O . THR A 1 120 ? -7.599 -10.233 20.122 1.00 90.94 120 THR A O 1
ATOM 951 N N . LYS A 1 121 ? -8.670 -11.423 21.705 1.00 94.00 121 LYS A N 1
ATOM 952 C CA . LYS A 1 121 ? -8.167 -10.616 22.827 1.00 94.00 121 LYS A CA 1
ATOM 953 C C . LYS A 1 121 ? -6.634 -10.639 22.916 1.00 94.00 121 LYS A C 1
ATOM 955 O O . LYS A 1 121 ? -6.029 -9.613 23.196 1.00 94.00 121 LYS A O 1
ATOM 960 N N . ALA A 1 122 ? -6.005 -11.775 22.606 1.00 93.06 122 ALA A N 1
ATOM 961 C CA . ALA A 1 122 ? -4.547 -11.893 22.555 1.00 93.06 122 ALA A CA 1
ATOM 962 C C . ALA A 1 122 ? -3.934 -10.975 21.482 1.00 93.06 122 ALA A C 1
ATOM 964 O O . ALA A 1 122 ? -3.003 -10.236 21.776 1.00 93.06 122 ALA A O 1
ATOM 965 N N . ALA A 1 123 ? -4.517 -10.934 20.279 1.00 89.06 123 ALA A N 1
ATOM 966 C CA . ALA A 1 123 ? -4.073 -10.024 19.221 1.00 89.06 123 ALA A CA 1
ATOM 967 C C . ALA A 1 123 ? -4.303 -8.545 19.582 1.00 89.06 123 ALA A C 1
ATOM 969 O O . ALA A 1 123 ? -3.538 -7.678 19.164 1.00 89.06 123 ALA A O 1
ATOM 970 N N . LEU A 1 124 ? -5.352 -8.236 20.358 1.00 93.56 124 LEU A N 1
ATOM 971 C CA . LEU A 1 124 ? -5.540 -6.891 20.904 1.00 93.56 124 LEU A CA 1
ATOM 972 C C . LEU A 1 124 ? -4.415 -6.557 21.882 1.00 93.56 124 LEU A C 1
ATOM 974 O O . LEU A 1 124 ? -3.821 -5.494 21.769 1.00 93.56 124 LEU A O 1
ATOM 978 N N . ARG A 1 125 ? -4.086 -7.466 22.800 1.00 94.19 125 ARG A N 1
ATOM 979 C CA . ARG A 1 125 ? -2.989 -7.272 23.750 1.00 94.19 125 ARG A CA 1
ATOM 980 C C . ARG A 1 125 ? -1.657 -7.037 23.031 1.00 94.19 125 ARG A C 1
ATOM 982 O O . ARG A 1 125 ? -0.997 -6.045 23.313 1.00 94.19 125 ARG A O 1
ATOM 989 N N . GLU A 1 126 ? -1.318 -7.862 22.043 1.00 91.50 126 GLU A N 1
ATOM 990 C CA . GLU A 1 126 ? -0.115 -7.685 21.212 1.00 91.50 126 GLU A CA 1
ATOM 991 C C . GLU A 1 126 ? -0.087 -6.343 20.464 1.00 91.50 126 GLU A C 1
ATOM 993 O O . GLU A 1 126 ? 0.983 -5.774 20.266 1.00 91.50 126 GLU A O 1
ATOM 998 N N . LEU A 1 127 ? -1.251 -5.811 20.071 1.00 90.06 127 LEU A N 1
ATOM 999 C CA . LEU A 1 127 ? -1.354 -4.481 19.469 1.00 90.06 127 LEU A CA 1
ATOM 1000 C C . LEU A 1 127 ? -1.103 -3.361 20.490 1.00 90.06 127 LEU A C 1
ATOM 1002 O O . LEU A 1 127 ? -0.525 -2.340 20.127 1.00 90.06 127 LEU A O 1
ATOM 1006 N N . ILE A 1 128 ? -1.585 -3.515 21.726 1.00 93.12 128 ILE A N 1
ATOM 1007 C CA . ILE A 1 128 ? -1.550 -2.459 22.745 1.00 93.12 128 ILE A CA 1
ATOM 1008 C C . ILE A 1 128 ? -0.202 -2.387 23.459 1.00 93.12 128 ILE A C 1
ATOM 1010 O O . ILE A 1 128 ? 0.280 -1.279 23.666 1.00 93.12 128 ILE A O 1
ATOM 1014 N N . LEU A 1 129 ? 0.421 -3.517 23.807 1.00 92.94 129 LEU A N 1
ATOM 1015 C CA . LEU A 1 129 ? 1.658 -3.528 24.604 1.00 92.94 129 LEU A CA 1
ATOM 1016 C C . LEU A 1 129 ? 2.785 -2.645 24.024 1.00 92.94 129 LEU A C 1
ATOM 1018 O O . LEU A 1 129 ? 3.373 -1.886 24.788 1.00 92.94 129 LEU A O 1
ATOM 1022 N N . PRO A 1 130 ? 3.059 -2.627 22.701 1.00 91.50 130 PRO A N 1
ATOM 1023 C CA . PRO A 1 130 ? 4.090 -1.754 22.128 1.00 91.50 130 PRO A CA 1
ATOM 1024 C C . PRO A 1 130 ? 3.754 -0.254 22.166 1.00 91.50 130 PRO A C 1
ATOM 1026 O O . PRO A 1 130 ? 4.594 0.571 21.812 1.00 91.50 130 PRO A O 1
ATOM 1029 N N . LEU A 1 131 ? 2.512 0.102 22.506 1.00 91.19 131 LEU A N 1
ATOM 1030 C CA . LEU A 1 131 ? 2.037 1.482 22.628 1.00 91.19 131 LEU A CA 1
ATOM 1031 C C . LEU A 1 131 ? 2.133 2.006 24.067 1.00 91.19 131 LEU A C 1
ATOM 1033 O O . LEU A 1 131 ? 1.726 3.141 24.310 1.00 91.19 131 LEU A O 1
ATOM 1037 N N . LEU A 1 132 ? 2.595 1.182 25.005 1.00 93.19 132 LEU A N 1
ATOM 1038 C CA . LEU A 1 132 ? 2.801 1.538 26.404 1.00 93.19 132 LEU A CA 1
ATOM 1039 C C . LEU A 1 132 ? 4.260 1.958 26.604 1.00 93.19 132 LEU A C 1
ATOM 1041 O O . LEU A 1 132 ? 5.150 1.474 25.904 1.00 93.19 132 LEU A O 1
ATOM 1045 N N . ASP A 1 133 ? 4.496 2.873 27.540 1.00 86.62 133 ASP A N 1
ATOM 1046 C CA . ASP A 1 133 ? 5.839 3.409 27.803 1.00 86.62 133 ASP A CA 1
ATOM 1047 C C . ASP A 1 133 ? 6.499 2.755 29.039 1.00 86.62 133 ASP A C 1
ATOM 1049 O O . ASP A 1 133 ? 7.684 2.975 29.292 1.00 86.62 133 ASP A O 1
ATOM 1053 N N . GLU A 1 134 ? 5.754 1.931 29.787 1.00 79.19 134 GLU A N 1
ATOM 1054 C CA . GLU A 1 134 ? 6.210 1.236 30.999 1.00 79.19 134 GLU A CA 1
ATOM 1055 C C . GLU A 1 134 ? 6.747 -0.179 30.724 1.00 79.19 134 GLU A C 1
ATOM 1057 O O . GLU A 1 134 ? 6.341 -0.854 29.778 1.00 79.19 134 GLU A O 1
ATOM 1062 N N . SER A 1 135 ? 7.672 -0.644 31.574 1.00 72.19 135 SER A N 1
ATOM 1063 C CA . SER A 1 135 ? 8.282 -1.979 31.452 1.00 72.19 135 SER A CA 1
ATOM 1064 C C . SER A 1 135 ? 7.411 -3.115 31.983 1.00 72.19 135 SER A C 1
ATOM 1066 O O . SER A 1 135 ? 7.595 -4.261 31.572 1.00 72.19 135 SER A O 1
ATOM 1068 N N . ASP A 1 136 ? 6.506 -2.806 32.911 1.00 86.06 136 ASP A N 1
ATOM 1069 C CA . ASP A 1 136 ? 5.595 -3.783 33.496 1.00 86.06 136 ASP A CA 1
ATOM 1070 C C . ASP A 1 136 ? 4.362 -3.945 32.604 1.00 86.06 136 ASP A C 1
ATOM 1072 O O . ASP A 1 136 ? 3.759 -2.971 32.156 1.00 86.06 136 ASP A O 1
ATOM 1076 N N . GLU A 1 137 ? 3.980 -5.192 32.333 1.00 90.44 137 GLU A N 1
ATOM 1077 C CA . GLU A 1 137 ? 2.804 -5.467 31.519 1.00 90.44 137 GLU A CA 1
ATOM 1078 C C . GLU A 1 137 ? 1.512 -5.359 32.348 1.00 90.44 137 GLU A C 1
ATOM 1080 O O . GLU A 1 137 ? 1.392 -6.059 33.360 1.00 90.44 137 GLU A O 1
ATOM 1085 N N . PRO A 1 138 ? 0.504 -4.591 31.892 1.00 93.62 138 PRO A N 1
ATOM 1086 C CA . PRO A 1 138 ? -0.767 -4.481 32.595 1.00 93.62 138 PRO A CA 1
ATOM 1087 C C . PRO A 1 138 ? -1.540 -5.797 32.582 1.00 93.62 138 PRO A C 1
ATOM 1089 O O . PRO A 1 138 ? -1.484 -6.565 31.611 1.00 93.62 138 PRO A O 1
ATOM 1092 N N . MET A 1 139 ? -2.343 -6.027 33.616 1.00 95.62 139 MET A N 1
ATOM 1093 C CA . MET A 1 139 ? -3.448 -6.987 33.557 1.00 95.62 139 MET A CA 1
ATOM 1094 C C . MET A 1 139 ? -4.550 -6.466 32.621 1.00 95.62 139 MET A C 1
ATOM 1096 O O . MET A 1 139 ? -4.615 -5.284 32.288 1.00 95.62 139 MET A O 1
ATOM 1100 N N . ASP A 1 140 ? -5.422 -7.354 32.143 1.00 96.12 140 ASP A N 1
ATOM 1101 C CA . ASP A 1 140 ? -6.387 -6.985 31.099 1.00 96.12 140 ASP A CA 1
ATOM 1102 C C . ASP A 1 140 ? -7.483 -6.008 31.574 1.00 96.12 140 ASP A C 1
ATOM 1104 O O . ASP A 1 140 ? -8.076 -5.301 30.752 1.00 96.12 140 ASP A O 1
ATOM 1108 N N . ASP A 1 141 ? -7.743 -5.950 32.880 1.00 96.94 141 ASP A N 1
ATOM 1109 C CA . ASP A 1 141 ? -8.720 -5.078 33.532 1.00 96.94 141 ASP A CA 1
ATOM 1110 C C . ASP A 1 141 ? -8.115 -3.773 34.076 1.00 96.94 141 ASP A C 1
ATOM 1112 O O . ASP A 1 141 ? -8.849 -2.917 34.575 1.00 96.94 141 ASP A O 1
ATOM 1116 N N . GLU A 1 142 ? -6.801 -3.586 33.944 1.00 97.06 142 GLU A N 1
ATOM 1117 C CA . GLU A 1 142 ? -6.106 -2.388 34.405 1.00 97.06 142 GLU A CA 1
ATOM 1118 C C . GLU A 1 142 ? -6.200 -1.230 33.409 1.00 97.06 142 GLU A C 1
ATOM 1120 O O . GLU A 1 142 ? -6.365 -1.396 32.196 1.00 97.06 142 GLU A O 1
ATOM 1125 N N . ASN A 1 143 ? -6.104 -0.018 33.952 1.00 96.50 143 ASN A N 1
ATOM 1126 C CA . ASN A 1 143 ? -6.181 1.215 33.190 1.00 96.50 143 ASN A CA 1
ATOM 1127 C C . ASN A 1 143 ? -4.867 1.461 32.440 1.00 96.50 143 ASN A C 1
ATOM 1129 O O . ASN A 1 143 ? -3.842 1.776 33.033 1.00 96.50 143 ASN A O 1
ATOM 1133 N N . LEU A 1 144 ? -4.920 1.388 31.113 1.00 96.69 144 LEU A N 1
ATOM 1134 C CA . LEU A 1 144 ? -3.758 1.506 30.235 1.00 96.69 144 LEU A CA 1
ATOM 1135 C C . LEU A 1 144 ? -3.099 2.894 30.261 1.00 96.69 144 LEU A C 1
ATOM 1137 O O . LEU A 1 144 ? -1.937 3.022 29.881 1.00 96.69 144 LEU A O 1
ATOM 1141 N N . ILE A 1 145 ? -3.807 3.935 30.711 1.00 95.25 145 ILE A N 1
ATOM 1142 C CA . ILE A 1 145 ? -3.226 5.278 30.880 1.00 95.25 145 ILE A CA 1
ATOM 1143 C C . ILE A 1 145 ? -2.161 5.261 31.982 1.00 95.25 145 ILE A C 1
ATOM 1145 O O . ILE A 1 145 ? -1.142 5.937 31.852 1.00 95.25 145 ILE A O 1
ATOM 1149 N N . ASP A 1 146 ? -2.355 4.438 33.016 1.00 94.94 146 ASP A N 1
ATOM 1150 C CA . ASP A 1 146 ? -1.393 4.280 34.112 1.00 94.94 146 ASP A CA 1
ATOM 1151 C C . ASP A 1 146 ? -0.086 3.617 33.630 1.00 94.94 146 ASP A C 1
ATOM 1153 O O . ASP A 1 146 ? 0.938 3.724 34.296 1.00 94.94 146 ASP A O 1
ATOM 1157 N N . TYR A 1 147 ? -0.109 3.014 32.434 1.00 95.69 147 TYR A N 1
ATOM 1158 C CA . TYR A 1 147 ? 1.021 2.374 31.752 1.00 95.69 147 TYR A CA 1
ATOM 1159 C C . TYR A 1 147 ? 1.576 3.208 30.576 1.00 95.69 147 TYR A C 1
ATOM 1161 O O . TYR A 1 147 ? 2.295 2.704 29.712 1.00 95.69 147 TYR A O 1
ATOM 1169 N N . GLY A 1 148 ? 1.236 4.500 30.504 1.00 93.25 148 GLY A N 1
ATOM 1170 C CA . GLY A 1 148 ? 1.778 5.425 29.501 1.00 93.25 148 GLY A CA 1
ATOM 1171 C C . GLY A 1 148 ? 0.988 5.501 28.192 1.00 93.25 148 GLY A C 1
ATOM 1172 O O . GLY A 1 148 ? 1.449 6.094 27.217 1.00 93.25 148 GLY A O 1
ATOM 1173 N N . LEU A 1 149 ? -0.223 4.941 28.126 1.00 95.19 149 LEU A N 1
ATOM 1174 C CA . LEU A 1 149 ? -1.052 5.114 26.937 1.00 95.19 149 LEU A CA 1
ATOM 1175 C C . LEU A 1 149 ? -1.601 6.546 26.830 1.00 95.19 149 LEU A C 1
ATOM 1177 O O . LEU A 1 149 ? -2.339 7.013 27.698 1.00 95.19 149 LEU A O 1
ATOM 1181 N N . ASP A 1 150 ? -1.302 7.226 25.721 1.00 93.50 150 ASP A N 1
ATOM 1182 C CA . ASP A 1 150 ? -1.726 8.608 25.487 1.00 93.50 150 ASP A CA 1
ATOM 1183 C C . ASP A 1 150 ? -2.973 8.752 24.585 1.00 93.50 150 ASP A C 1
ATOM 1185 O O . ASP A 1 150 ? -3.436 7.831 23.899 1.00 93.50 150 ASP A O 1
ATOM 1189 N N . SER A 1 151 ? -3.525 9.969 24.564 1.00 93.44 151 SER A N 1
ATOM 1190 C CA . SER A 1 151 ? -4.706 10.313 23.766 1.00 93.44 151 SER A CA 1
ATOM 1191 C C . SER A 1 151 ? -4.486 10.232 22.254 1.00 93.44 151 SER A C 1
ATOM 1193 O O . SER A 1 151 ? -5.440 9.967 21.523 1.00 93.44 151 SER A O 1
ATOM 1195 N N . VAL A 1 152 ? -3.266 10.456 21.758 1.00 92.19 152 VAL A N 1
ATOM 1196 C CA . VAL A 1 152 ? -2.956 10.395 20.320 1.00 92.19 152 VAL A CA 1
ATOM 1197 C C . VAL A 1 152 ? -3.047 8.951 19.836 1.00 92.19 152 VAL A C 1
ATOM 1199 O O . VAL A 1 152 ? -3.712 8.680 18.832 1.00 92.19 152 VAL A O 1
ATOM 1202 N N . ARG A 1 153 ? -2.465 8.019 20.597 1.00 92.06 153 ARG A N 1
ATOM 1203 C CA . ARG A 1 153 ? -2.549 6.572 20.366 1.00 92.06 153 ARG A CA 1
ATOM 1204 C C . ARG A 1 153 ? -4.008 6.100 20.416 1.00 92.06 153 ARG A C 1
ATOM 1206 O O . ARG A 1 153 ? -4.466 5.438 19.483 1.00 92.06 153 ARG A O 1
ATOM 1213 N N . MET A 1 154 ? -4.784 6.526 21.418 1.00 94.38 154 MET A N 1
ATOM 1214 C CA . MET A 1 154 ? -6.221 6.210 21.501 1.00 94.38 154 MET A CA 1
ATOM 1215 C C . MET A 1 154 ? -7.032 6.741 20.310 1.00 94.38 154 MET A C 1
ATOM 1217 O O . MET A 1 154 ? -7.886 6.030 19.779 1.00 94.38 154 MET A O 1
ATOM 1221 N N . MET A 1 155 ? -6.774 7.969 19.849 1.00 93.44 155 MET A N 1
ATOM 1222 C CA . MET A 1 155 ? -7.452 8.520 18.669 1.00 93.44 155 MET A CA 1
ATOM 1223 C C . MET A 1 155 ? -7.134 7.729 17.395 1.00 93.44 155 MET A C 1
ATOM 1225 O O . MET A 1 155 ? -8.035 7.495 16.586 1.00 93.44 155 MET A O 1
ATOM 1229 N N . ALA A 1 156 ? -5.882 7.298 17.218 1.00 89.69 156 ALA A N 1
ATOM 1230 C CA . ALA A 1 156 ? -5.479 6.477 16.079 1.00 89.69 156 ALA A CA 1
ATOM 1231 C C . ALA A 1 156 ? -6.180 5.107 16.092 1.00 89.69 156 ALA A C 1
ATOM 1233 O O . ALA A 1 156 ? -6.727 4.687 15.068 1.00 89.69 156 ALA A O 1
ATOM 1234 N N . LEU A 1 157 ? -6.245 4.451 17.258 1.00 91.88 157 LEU A N 1
ATOM 1235 C CA . LEU A 1 157 ? -6.982 3.195 17.442 1.00 91.88 157 LEU A CA 1
ATOM 1236 C C . LEU A 1 157 ? -8.476 3.370 17.146 1.00 91.88 157 LEU A C 1
ATOM 1238 O O . LEU A 1 157 ? -9.035 2.613 16.353 1.00 91.88 157 LEU A O 1
ATOM 1242 N N . ALA A 1 158 ? -9.107 4.413 17.693 1.00 92.62 158 ALA A N 1
ATOM 1243 C CA . ALA A 1 158 ? -10.514 4.711 17.436 1.00 92.62 158 ALA A CA 1
ATOM 1244 C C . ALA A 1 158 ? -10.788 4.933 15.941 1.00 92.62 158 ALA A C 1
ATOM 1246 O O . ALA A 1 158 ? -11.735 4.369 15.398 1.00 92.62 158 ALA A O 1
ATOM 1247 N N . ALA A 1 159 ? -9.947 5.707 15.248 1.00 88.88 159 ALA A N 1
ATOM 1248 C CA . ALA A 1 159 ? -10.083 5.934 13.810 1.00 88.88 159 ALA A CA 1
ATOM 1249 C C . ALA A 1 159 ? -9.941 4.636 12.998 1.00 88.88 159 ALA A C 1
ATOM 1251 O O . ALA A 1 159 ? -10.651 4.447 12.006 1.00 88.88 159 ALA A O 1
ATOM 1252 N N . ARG A 1 160 ? -9.052 3.731 13.426 1.00 86.81 160 ARG A N 1
ATOM 1253 C CA . ARG A 1 160 ? -8.844 2.427 12.788 1.00 86.81 160 ARG A CA 1
ATOM 1254 C C . ARG A 1 160 ? -10.048 1.512 12.979 1.00 86.81 160 ARG A C 1
ATOM 1256 O O . ARG A 1 160 ? -10.576 0.990 12.000 1.00 86.81 160 ARG A O 1
ATOM 1263 N N . TRP A 1 161 ? -10.511 1.357 14.215 1.00 90.12 161 TRP A N 1
ATOM 1264 C CA . TRP A 1 161 ? -11.616 0.459 14.552 1.00 90.12 161 TRP A CA 1
ATOM 1265 C C . TRP A 1 161 ? -12.968 0.975 14.065 1.00 90.12 161 TRP A C 1
ATOM 1267 O O . TRP A 1 161 ? -13.830 0.168 13.719 1.00 90.12 161 TRP A O 1
ATOM 1277 N N . ARG A 1 162 ? -13.123 2.298 13.902 1.00 89.38 162 ARG A N 1
ATOM 1278 C CA . ARG A 1 162 ? -14.306 2.912 13.281 1.00 89.38 162 ARG A CA 1
ATOM 1279 C C . ARG A 1 162 ? -14.586 2.406 11.865 1.00 89.38 162 ARG A C 1
ATOM 1281 O O . ARG A 1 162 ? -15.733 2.415 11.429 1.00 89.38 162 ARG A O 1
ATOM 1288 N N . LYS A 1 163 ? -13.562 1.942 11.138 1.00 83.31 163 LYS A N 1
ATOM 1289 C CA . LYS A 1 163 ? -13.737 1.352 9.799 1.00 83.31 163 LYS A CA 1
ATOM 1290 C C . LYS A 1 163 ? -14.550 0.052 9.819 1.00 83.31 163 LYS A C 1
ATOM 1292 O O . LYS A 1 163 ? -15.114 -0.302 8.791 1.00 83.31 163 LYS A O 1
ATOM 1297 N N . VAL A 1 164 ? -14.591 -0.642 10.959 1.00 84.00 164 VAL A N 1
ATOM 1298 C CA . VAL A 1 164 ? -15.353 -1.886 11.157 1.00 84.00 164 VAL A CA 1
ATOM 1299 C C . VAL A 1 164 ? -16.589 -1.632 12.020 1.00 84.00 164 VAL A C 1
ATOM 1301 O O . VAL A 1 164 ? -17.681 -2.051 11.657 1.00 84.00 164 VAL A O 1
ATOM 1304 N N . HIS A 1 165 ? -16.442 -0.887 13.117 1.00 86.88 165 HIS A N 1
ATOM 1305 C CA . HIS A 1 165 ? -17.533 -0.511 14.017 1.00 86.88 165 HIS A CA 1
ATOM 1306 C C . HIS A 1 165 ? -17.740 1.003 13.974 1.00 86.88 165 HIS A C 1
ATOM 1308 O O . HIS A 1 165 ? -17.067 1.750 14.684 1.00 86.88 165 HIS A O 1
ATOM 1314 N N . GLY A 1 166 ? -18.658 1.469 13.125 1.00 87.94 166 GLY A N 1
ATOM 1315 C CA . GLY A 1 166 ? -18.841 2.897 12.830 1.00 87.94 166 GLY A CA 1
ATOM 1316 C C . GLY A 1 166 ? -19.146 3.796 14.038 1.00 87.94 166 GLY A C 1
ATOM 1317 O O . GLY A 1 166 ? -18.949 5.007 13.949 1.00 87.94 166 GLY A O 1
ATOM 1318 N N . ASP A 1 167 ? -19.598 3.223 15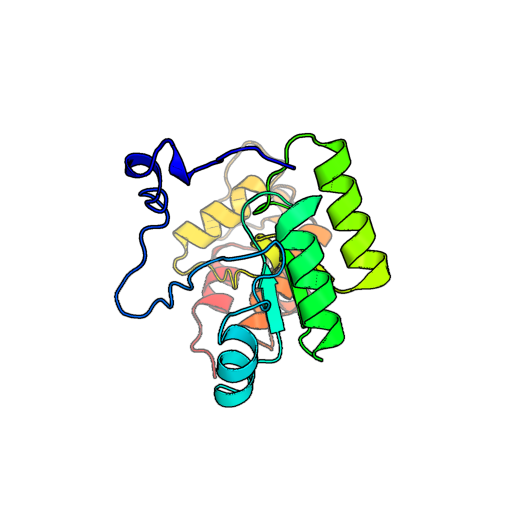.155 1.00 91.25 167 ASP A N 1
ATOM 1319 C CA . ASP A 1 167 ? -19.890 3.918 16.410 1.00 91.25 167 ASP A CA 1
ATOM 1320 C C . ASP A 1 167 ? -18.663 4.125 17.311 1.00 91.25 167 ASP A C 1
ATOM 1322 O O . ASP A 1 167 ? -18.713 4.975 18.198 1.00 91.25 167 ASP A O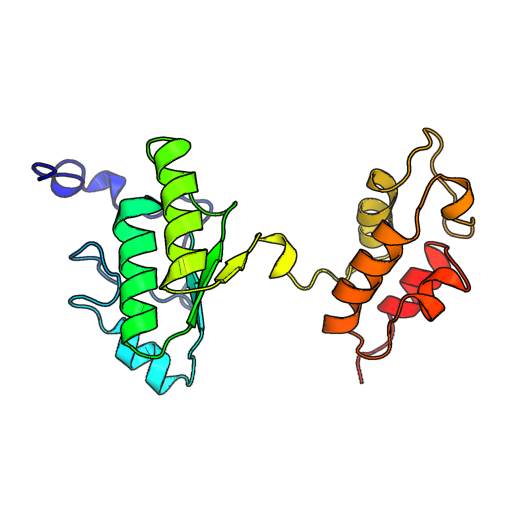 1
ATOM 1326 N N . ILE A 1 168 ? -17.559 3.399 17.095 1.00 93.19 168 ILE A N 1
ATOM 1327 C CA . ILE A 1 168 ? -16.368 3.532 17.939 1.00 93.19 168 ILE A CA 1
ATOM 1328 C C . ILE A 1 168 ? -15.737 4.921 17.755 1.00 93.19 168 ILE A C 1
ATOM 1330 O O . ILE A 1 168 ? -15.418 5.378 16.648 1.00 93.19 168 ILE A O 1
ATOM 1334 N N . ASP A 1 169 ? -15.522 5.603 18.876 1.00 94.31 169 ASP A N 1
ATOM 1335 C CA . ASP A 1 169 ? -14.835 6.881 18.955 1.00 94.31 169 ASP A CA 1
ATOM 1336 C C . ASP A 1 169 ? -13.882 6.958 20.155 1.00 94.31 169 ASP A C 1
ATOM 1338 O O . ASP A 1 169 ? -13.794 6.050 20.981 1.00 94.31 169 ASP A O 1
ATOM 1342 N N . PHE A 1 170 ? -13.134 8.059 20.225 1.00 95.44 170 PHE A N 1
ATOM 1343 C CA . PHE A 1 170 ? -12.199 8.312 21.316 1.00 95.44 170 PHE A CA 1
ATOM 1344 C C . PHE A 1 170 ? -12.888 8.306 22.688 1.00 95.44 170 PHE A C 1
ATOM 1346 O O . PHE A 1 170 ? -12.322 7.790 23.645 1.00 95.44 170 PHE A O 1
ATOM 1353 N N . VAL A 1 171 ? -14.107 8.847 22.792 1.00 95.19 171 VAL A N 1
ATOM 1354 C CA . VAL A 1 171 ? -14.824 8.966 24.069 1.00 95.19 171 VAL A CA 1
ATOM 1355 C C . VAL A 1 171 ? -15.181 7.585 24.615 1.00 95.19 171 VAL A C 1
ATOM 1357 O O . VAL A 1 171 ? -15.030 7.349 25.812 1.00 95.19 171 VAL A O 1
ATOM 1360 N N . MET A 1 172 ? -15.603 6.655 23.754 1.00 95.19 172 MET A N 1
ATOM 1361 C CA . MET A 1 172 ? -15.848 5.268 24.152 1.00 95.19 172 MET A CA 1
ATOM 1362 C C . MET A 1 172 ? -14.585 4.593 24.684 1.00 95.19 172 MET A C 1
ATOM 1364 O O . MET A 1 172 ? -14.653 3.941 25.725 1.00 95.19 172 MET A O 1
ATOM 1368 N N . LEU A 1 173 ? -13.448 4.763 23.999 1.00 96.19 173 LEU A N 1
ATOM 1369 C CA . LEU A 1 173 ? -12.186 4.149 24.421 1.00 96.19 173 LEU A CA 1
ATOM 1370 C C . LEU A 1 173 ? -11.671 4.749 25.732 1.00 96.19 173 LEU A C 1
ATOM 1372 O O . LEU A 1 173 ? -11.316 4.007 26.645 1.00 96.19 173 LEU A O 1
ATOM 1376 N N . ALA A 1 174 ? -11.695 6.077 25.850 1.00 96.06 174 ALA A N 1
ATOM 1377 C CA . ALA A 1 174 ? -11.199 6.803 27.016 1.00 96.06 174 ALA A CA 1
ATOM 1378 C C . ALA A 1 174 ? -12.072 6.619 28.269 1.00 96.06 174 ALA A C 1
ATOM 1380 O O . ALA A 1 174 ? -11.596 6.823 29.381 1.00 96.06 174 ALA A O 1
ATOM 1381 N N . LYS A 1 175 ? -13.350 6.237 28.118 1.00 95.88 175 LYS A N 1
ATOM 1382 C CA . LYS A 1 175 ? -14.252 5.996 29.255 1.00 95.88 175 LYS A CA 1
ATOM 1383 C C . LYS A 1 175 ? -13.827 4.791 30.097 1.00 95.88 175 LYS A C 1
ATOM 1385 O O . LYS A 1 175 ? -14.041 4.803 31.306 1.00 95.88 175 LYS A O 1
ATOM 1390 N N . ASN A 1 176 ? -13.304 3.746 29.459 1.00 96.31 176 ASN A N 1
ATOM 1391 C CA . ASN A 1 176 ? -12.815 2.552 30.140 1.00 96.31 176 ASN A CA 1
ATOM 1392 C C . ASN A 1 176 ? -11.593 2.005 29.379 1.00 96.31 176 ASN A C 1
ATOM 1394 O O . ASN A 1 176 ? -11.751 1.113 28.542 1.00 96.31 176 ASN A O 1
ATOM 1398 N N . PRO A 1 177 ? -10.405 2.601 29.578 1.00 97.06 177 PRO A N 1
ATOM 1399 C CA . PRO A 1 177 ? -9.201 2.318 28.799 1.00 97.06 177 PRO A CA 1
ATOM 1400 C C . PRO A 1 177 ? -8.512 1.031 29.275 1.00 97.06 177 PRO A C 1
ATOM 1402 O O . PRO A 1 177 ? -7.389 1.073 29.761 1.00 97.06 177 PRO A O 1
ATOM 1405 N N . THR A 1 178 ? -9.194 -0.109 29.160 1.00 97.88 178 THR A N 1
ATOM 1406 C CA . THR A 1 178 ? -8.676 -1.432 29.547 1.00 97.88 178 THR A CA 1
ATOM 1407 C C . THR A 1 178 ? -8.753 -2.399 28.367 1.00 97.88 178 THR A C 1
ATOM 1409 O O . THR A 1 178 ? -9.597 -2.240 27.475 1.00 97.88 178 THR A O 1
ATOM 1412 N N . ILE A 1 179 ? -7.894 -3.425 28.344 1.00 96.75 179 ILE A N 1
ATOM 1413 C CA . ILE A 1 179 ? -7.906 -4.446 27.280 1.00 96.75 179 ILE A CA 1
ATOM 1414 C C . ILE A 1 179 ? -9.246 -5.190 27.286 1.00 96.75 179 ILE A C 1
ATOM 1416 O O . ILE A 1 179 ? -9.817 -5.433 26.222 1.00 96.75 179 ILE A O 1
ATOM 1420 N N . ASP A 1 180 ? -9.780 -5.508 28.467 1.00 97.62 180 ASP A N 1
ATOM 1421 C CA . ASP A 1 180 ? -11.086 -6.149 28.632 1.00 97.62 180 ASP A CA 1
ATOM 1422 C C . ASP A 1 180 ? -12.224 -5.327 28.035 1.00 97.62 180 ASP A C 1
ATOM 1424 O O . ASP A 1 180 ? -13.034 -5.839 27.254 1.00 97.62 180 ASP A O 1
ATOM 1428 N N . ALA A 1 181 ? -12.277 -4.036 28.364 1.00 96.88 181 ALA A N 1
ATOM 1429 C CA . ALA A 1 181 ? -13.320 -3.155 27.871 1.00 96.88 181 ALA A CA 1
ATOM 1430 C C . ALA A 1 181 ? -13.232 -2.992 26.353 1.00 96.88 181 ALA A C 1
ATOM 1432 O O . ALA A 1 181 ? -14.244 -3.085 25.659 1.00 96.88 181 ALA A O 1
ATOM 1433 N N . TRP A 1 182 ? -12.030 -2.795 25.817 1.00 96.25 182 TRP A N 1
ATOM 1434 C CA . TRP A 1 182 ? -11.831 -2.617 24.381 1.00 96.25 182 TRP A CA 1
ATOM 1435 C C . TRP A 1 182 ? -12.099 -3.897 23.595 1.00 96.25 182 TRP A C 1
ATOM 1437 O O . TRP A 1 182 ? -12.729 -3.842 22.540 1.00 96.25 182 TRP A O 1
ATOM 1447 N N . TRP A 1 183 ? -11.733 -5.064 24.127 1.00 95.94 183 TRP A N 1
ATOM 1448 C CA . TRP A 1 183 ? -12.106 -6.344 23.528 1.00 95.94 183 TRP A CA 1
ATOM 1449 C C . TRP A 1 183 ? -13.623 -6.541 23.506 1.00 95.94 183 TRP A C 1
ATOM 1451 O O . TRP A 1 183 ? -14.181 -6.946 22.485 1.00 95.94 183 TRP A O 1
ATOM 1461 N N . ALA A 1 184 ? -14.317 -6.192 24.591 1.00 94.75 184 ALA A N 1
ATOM 1462 C CA . ALA A 1 184 ? -15.776 -6.217 24.627 1.00 94.75 184 ALA A CA 1
ATOM 1463 C C . ALA A 1 184 ? -16.400 -5.244 23.611 1.00 94.75 184 ALA A C 1
ATOM 1465 O O . ALA A 1 184 ? -17.486 -5.516 23.106 1.00 94.75 184 ALA A O 1
ATOM 1466 N N . LEU A 1 185 ? -15.725 -4.135 23.272 1.00 92.94 185 LEU A N 1
ATOM 1467 C CA . LEU A 1 185 ? -16.172 -3.219 22.220 1.00 92.94 185 LEU A CA 1
ATOM 1468 C C . LEU A 1 185 ? -15.974 -3.796 20.807 1.00 92.94 185 LEU A C 1
ATOM 1470 O O . LEU A 1 185 ? -16.814 -3.537 19.946 1.00 92.94 185 LEU A O 1
ATOM 1474 N N . LEU A 1 186 ? -14.898 -4.548 20.567 1.00 90.88 186 LEU A N 1
ATOM 1475 C CA . LEU A 1 186 ? -14.509 -5.056 19.241 1.00 90.88 186 LEU A CA 1
ATOM 1476 C C . LEU A 1 186 ? -15.092 -6.436 18.903 1.00 90.88 186 LEU A C 1
ATOM 1478 O O . LEU A 1 186 ? -15.230 -6.780 17.737 1.00 90.88 186 LEU A O 1
ATOM 1482 N N . SER A 1 187 ? -15.459 -7.229 19.909 1.00 90.56 187 SER A N 1
ATOM 1483 C CA . SER A 1 187 ? -16.039 -8.571 19.728 1.00 90.56 187 SER A CA 1
ATOM 1484 C C . SER A 1 187 ? -17.551 -8.570 19.471 1.00 90.56 187 SER A C 1
ATOM 1486 O O . SER A 1 187 ? -18.159 -9.629 19.313 1.00 90.56 187 SER A O 1
ATOM 1488 N N . ARG A 1 188 ? -18.177 -7.388 19.432 1.00 88.50 188 ARG A N 1
ATOM 1489 C CA . ARG A 1 188 ? -19.609 -7.228 19.144 1.00 88.50 188 ARG A CA 1
ATOM 1490 C C . ARG A 1 188 ? -19.887 -7.596 17.689 1.00 88.50 188 ARG A C 1
ATOM 1492 O O . ARG A 1 188 ? -19.087 -7.281 16.813 1.00 88.50 188 ARG A O 1
ATOM 1499 N N . GLU A 1 189 ? -21.042 -8.197 17.412 1.00 72.56 189 GLU A N 1
ATOM 1500 C CA . GLU A 1 189 ? -21.476 -8.387 16.025 1.00 72.56 189 GLU A CA 1
ATOM 1501 C C . GLU A 1 189 ? -21.583 -7.028 15.320 1.00 72.56 189 GLU A C 1
ATOM 1503 O O . GLU A 1 189 ? -22.189 -6.082 15.838 1.00 72.56 189 GLU A O 1
ATOM 1508 N N . VAL A 1 190 ? -20.965 -6.930 14.142 1.00 65.44 190 VAL A N 1
ATOM 1509 C CA . VA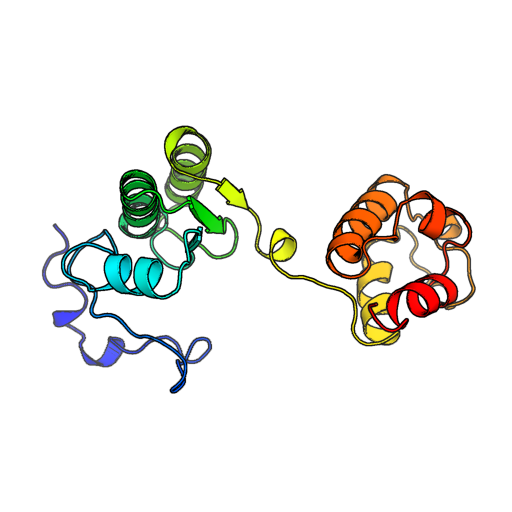L A 1 190 ? -21.086 -5.761 13.270 1.00 65.44 190 VAL A CA 1
ATOM 1510 C C . VAL A 1 190 ? -22.522 -5.743 12.743 1.00 65.44 190 VAL A C 1
ATOM 1512 O O . VAL A 1 190 ? -22.936 -6.684 12.068 1.00 65.44 190 VAL A O 1
ATOM 1515 N N . LYS A 1 191 ? -23.293 -4.713 13.107 1.00 50.91 191 LYS A N 1
ATOM 1516 C CA . LYS A 1 191 ? -24.643 -4.491 12.567 1.00 50.91 191 LYS A CA 1
ATOM 1517 C C . LYS A 1 191 ? -24.606 -3.955 11.145 1.00 50.91 191 LYS A C 1
ATOM 1519 O O . LYS A 1 191 ? -23.716 -3.124 10.860 1.00 50.91 191 LYS A O 1
#

pLDDT: mean 94.43, std 6.99, range [50.91, 98.94]

Radius of gyration: 21.52 Å; chains: 1; bounding box: 44×35×59 Å

Secondary structure (DSSP, 8-state):
--TTGGGG-GGG-SPPGGG---TTS-PPP--SSSSSTTSSHHHHHHHTT--EEEEEEE-IIIIIHHHHHHHHHTT-EEEEEEEEEE-SSHHHHHHHHHHHHHHT-EEE-HHHHS----SSHHHHHHHHGGG--SSSPPPTTS-GGGGT--HHHHHHHHHHHTTTSTT--HHHHHHS-SHHHHHHHHSS---